Protein 3PKA (pdb70)

InterPro domains:
  IPR000994 Peptidase M24 [PF00557] (48-276)
  IPR001714 Peptidase M24, methionine aminopeptidase [PR00599] (104-117)
  IPR001714 Peptidase M24, methionine aminopeptidase [PR00599] (126-142)
  IPR001714 Peptidase M24, methionine aminopeptidase [PR00599] (196-208)
  IPR001714 Peptidase M24, methionine aminopeptidase [PR00599] (227-239)
  IPR002467 Peptidase M24A, methionine aminopeptidase, subfamily 1 [MF_01974] (39-285)
  IPR002467 Peptidase M24A, methionine aminopeptidase, subfamily 1 [PS00680] (202-220)
  IPR002467 Peptidase M24A, methionine aminopeptidase, subfamily 1 [TIGR00500] (42-283)
  IPR002467 Peptidase M24A, methionine aminopeptidase, subfamily 1 [cd01086] (47-284)
  IPR036005 Creatinase/aminopeptidase-like [G3DSA:3.90.230.10] (6-284)
  IPR036005 Creatinase/aminopeptidase-like [SSF55920] (6-284)

Secondary structure (DSSP, 8-state):
---------PPPPPPP--TTSPPPTTTTSSS-S-S-S-SBPPHHHHHHHHHHHHHHHHHHHHHHHT--TT-BHHHHH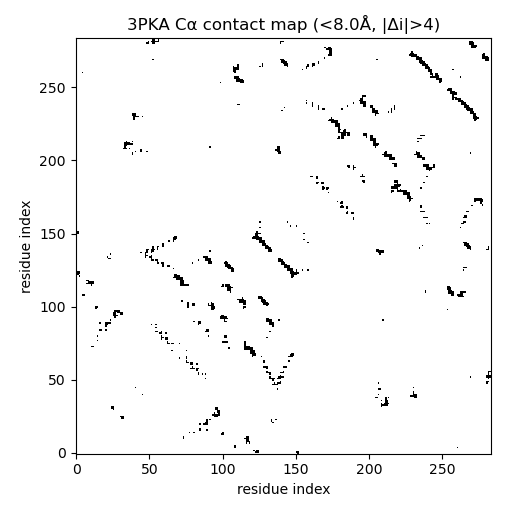HHHHHHHHHTT-EETTTTGGG--SSSEEEETTEEE-PPP-SPBP-TT-EEEEEEEEEETTEEEEEEEEEE-SS--HHHHHHHHHHHHHHHHHHHT--TTSBTTHHHHHHHHHHHTTT-EE--SS-EEB-SSSSS-S-EE-SS--TT---B--TTBEEEE--EEESS-S-EEE-TTS--EEETT---EEE-BEEEEE-SSSEEESS--

Structure (mmCIF, N/CA/C/O backbone):
data_3PKA
#
_entry.id   3PKA
#
_cell.length_a   106.003
_cell.length_b   106.003
_cell.length_c   50.395
_cell.angle_alpha   90.000
_cell.angle_beta   90.000
_cell.angle_gamma   120.000
#
_symmetry.space_group_name_H-M   'P 63'
#
loop_
_entity.id
_entity.type
_entity.pdbx_description
1 polymer 'Methionine aminopeptidase'
2 non-polymer 'MANGANESE (II) ION'
3 non-polymer (2R,3R,4S,5R,6E)-3,4,5-trihydroxy-2-methoxy-8,8-dimethyl-N-[2-(2,4,6-trimethylphenoxy)ethyl]non-6-enamide
4 non-polymer 'SULFATE ION'
5 non-polymer 'CHLORIDE ION'
6 water water
#
loop_
_atom_site.group_PDB
_atom_site.id
_atom_site.type_symbol
_atom_site.label_atom_id
_atom_site.label_alt_id
_atom_site.label_comp_id
_atom_site.label_asym_id
_atom_site.label_entity_id
_atom_site.label_seq_id
_atom_site.pdbx_PDB_ins_code
_atom_site.Cartn_x
_atom_site.Cartn_y
_atom_site.Cartn_z
_atom_site.occupancy
_atom_site.B_iso_or_equiv
_atom_site.auth_seq_id
_atom_site.auth_comp_id
_atom_site.auth_asym_id
_atom_site.auth_atom_id
_atom_site.pdbx_PDB_model_num
ATOM 1 N N . PRO A 1 2 ? -24.516 9.892 11.508 1.00 29.28 2 PRO A N 1
ATOM 2 C CA . PRO A 1 2 ? -24.867 8.693 12.358 1.00 26.07 2 PRO A CA 1
ATOM 3 C C . PRO A 1 2 ? -26.267 8.165 12.048 1.00 24.67 2 PRO A C 1
ATOM 4 O O . PRO A 1 2 ? -27.119 8.924 11.582 1.00 26.33 2 PRO A O 1
ATOM 8 N N . SER A 1 3 ? -26.442 6.841 12.184 1.00 22.56 3 SER A N 1
ATOM 9 C CA . SER A 1 3 ? -27.757 6.133 11.969 1.00 20.86 3 SER A CA 1
ATOM 10 C C . SER A 1 3 ? -28.325 5.770 13.347 1.00 20.17 3 SER A C 1
ATOM 11 O O . SER A 1 3 ? -27.622 5.892 14.387 1.00 18.59 3 SER A O 1
ATOM 14 N N . ARG A 1 4 ? -29.589 5.277 13.426 1.00 18.66 4 ARG A N 1
ATOM 15 C CA . ARG A 1 4 ? -30.149 4.896 14.743 1.00 19.76 4 ARG A CA 1
ATOM 16 C C . ARG A 1 4 ? -29.444 3.674 15.332 1.00 16.32 4 ARG A C 1
ATOM 17 O O . ARG A 1 4 ? -28.757 2.981 14.525 1.00 19.20 4 ARG A O 1
ATOM 25 N N . THR A 1 5 ? -29.653 3.462 16.634 1.00 17.52 5 THR A N 1
ATOM 26 C CA . THR A 1 5 ? -29.309 2.387 17.453 1.00 20.30 5 THR A CA 1
ATOM 27 C C . THR A 1 5 ? -30.195 1.102 17.167 1.00 16.32 5 THR A C 1
ATOM 28 O O . THR A 1 5 ? -31.261 1.198 16.494 1.00 15.63 5 THR A O 1
ATOM 32 N N . ALA A 1 6 ? -29.883 -0.013 17.846 1.00 16.12 6 ALA A N 1
ATOM 33 C CA . ALA A 1 6 ? -30.633 -1.302 17.663 1.00 15.89 6 ALA A CA 1
ATOM 34 C C . ALA A 1 6 ? -32.092 -1.099 17.991 1.00 16.61 6 ALA A C 1
ATOM 35 O O . ALA A 1 6 ? -32.462 -0.408 19.002 1.00 17.34 6 ALA A O 1
ATOM 37 N N . LEU A 1 7 ? -33.027 -1.759 17.279 1.00 13.95 7 LEU A N 1
ATOM 38 C CA . LEU A 1 7 ? -34.440 -1.681 17.484 1.00 13.80 7 LEU A CA 1
ATOM 39 C C . LEU A 1 7 ? -34.918 -2.567 18.619 1.00 13.55 7 LEU A C 1
ATOM 40 O O . LEU A 1 7 ? -34.235 -3.547 18.996 1.00 15.72 7 LEU A O 1
ATOM 45 N N . SER A 1 8 ? -36.070 -2.288 19.146 1.00 15.53 8 SER A N 1
ATOM 46 C CA . SER A 1 8 ? -36.811 -3.137 20.064 1.00 16.77 8 SER A CA 1
ATOM 47 C C . SER A 1 8 ? -38.273 -3.179 19.683 1.00 16.35 8 SER A C 1
ATOM 48 O O . SER A 1 8 ? -38.753 -2.232 19.064 1.00 15.11 8 SER A O 1
ATOM 51 N N . PRO A 1 9 ? -39.000 -4.231 19.996 1.00 14.44 9 PRO A N 1
ATOM 52 C CA . PRO A 1 9 ? -40.382 -4.292 19.595 1.00 15.66 9 PRO A CA 1
ATOM 53 C C . PRO A 1 9 ? -41.328 -3.323 20.216 1.00 14.77 9 PRO A C 1
ATOM 54 O O . PRO A 1 9 ? -41.119 -2.883 21.422 1.00 16.45 9 PRO A O 1
ATOM 58 N N . GLY A 1 10 ? -42.380 -2.906 19.592 1.00 15.52 10 GLY A N 1
ATOM 59 C CA . GLY A 1 10 ? -43.396 -2.044 20.004 1.00 14.77 10 GLY A CA 1
ATOM 60 C C . GLY A 1 10 ? -44.710 -2.677 20.256 1.00 14.36 10 GLY A C 1
ATOM 61 O O . GLY A 1 10 ? -44.717 -3.945 20.592 1.00 18.28 10 GLY A O 1
ATOM 62 N N . VAL A 1 11 ? -45.790 -1.959 20.262 1.00 13.27 11 VAL A N 1
ATOM 63 C CA . VAL A 1 11 ? -47.071 -2.477 20.530 1.00 14.38 11 VAL A CA 1
ATOM 64 C C . VAL A 1 11 ? -47.834 -2.638 19.178 1.00 12.35 11 VAL A C 1
ATOM 65 O O . VAL A 1 11 ? -47.750 -1.729 18.346 1.00 13.09 11 VAL A O 1
ATOM 69 N N . LEU A 1 12 ? -48.676 -3.617 19.098 1.00 9.82 12 LEU A N 1
ATOM 70 C CA . LEU A 1 12 ? -49.463 -3.811 17.880 1.00 11.08 12 LEU A CA 1
ATOM 71 C C . LEU A 1 12 ? -50.777 -3.104 17.946 1.00 10.41 12 LEU A C 1
ATOM 72 O O . LEU A 1 12 ? -51.400 -3.037 19.093 1.00 12.76 12 LEU A O 1
ATOM 77 N N . SER A 1 13 ? -51.312 -2.621 16.855 1.00 9.39 13 SER A N 1
ATOM 78 C CA . SER A 1 13 ? -52.632 -2.139 16.735 1.00 9.26 13 SER A CA 1
ATOM 79 C C . SER A 1 13 ? -53.652 -3.287 16.771 1.00 9.17 13 SER A C 1
ATOM 80 O O . SER A 1 13 ? -53.248 -4.438 16.548 1.00 10.05 13 SER A O 1
ATOM 83 N N . PRO A 1 14 ? -54.941 -3.025 16.918 1.00 9.73 14 PRO A N 1
ATOM 84 C CA . PRO A 1 14 ? -55.906 -4.042 16.828 1.00 10.29 14 PRO A CA 1
ATOM 85 C C . PRO A 1 14 ? -55.851 -4.781 15.521 1.00 10.69 14 PRO A C 1
ATOM 86 O O . PRO A 1 14 ? -55.461 -4.213 14.474 1.00 9.82 14 PRO A O 1
ATOM 90 N N . THR A 1 15 ? -56.339 -6.009 15.509 1.00 10.08 15 THR A N 1
ATOM 91 C CA . THR A 1 15 ? -56.406 -6.780 14.256 1.00 10.61 15 THR A CA 1
ATOM 92 C C . THR A 1 15 ? -57.253 -6.071 13.256 1.00 10.99 15 THR A C 1
ATOM 93 O O . THR A 1 15 ? -58.375 -5.648 13.538 1.00 12.23 15 THR A O 1
ATOM 97 N N . ARG A 1 16 ? -56.797 -6.002 12.004 1.00 9.04 16 ARG A N 1
ATOM 98 C CA . ARG A 1 16 ? -57.503 -5.275 10.955 1.00 9.07 16 ARG A CA 1
ATOM 99 C C . ARG A 1 16 ? -58.481 -6.228 10.308 1.00 9.66 16 ARG A C 1
ATOM 100 O O . ARG A 1 16 ? -58.099 -7.361 9.906 1.00 10.00 16 ARG A O 1
ATOM 108 N N . PRO A 1 17 ? -59.722 -5.876 10.156 1.00 10.25 17 PRO A N 1
ATOM 109 C CA . PRO A 1 17 ? -60.718 -6.806 9.619 1.00 12.13 17 PRO A CA 1
ATOM 110 C C . PRO A 1 17 ? -60.709 -6.915 8.090 1.00 10.48 17 PRO A C 1
ATOM 111 O O . PRO A 1 17 ? -60.217 -6.031 7.391 1.00 10.38 17 PRO A O 1
ATOM 115 N N . VAL A 1 18 ? -61.280 -8.016 7.607 1.00 10.13 18 VAL A N 1
ATOM 116 C CA . VAL A 1 18 ? -61.376 -8.230 6.153 1.00 9.29 18 VAL A CA 1
ATOM 117 C C . VAL A 1 18 ? -62.855 -8.586 5.911 1.00 9.77 18 VAL A C 1
ATOM 118 O O . VAL A 1 18 ? -63.381 -9.489 6.548 1.00 10.34 18 VAL A O 1
ATOM 122 N N . PRO A 1 19 ? -63.532 -7.932 4.928 1.00 10.56 19 PRO A N 1
ATOM 123 C CA . PRO A 1 19 ? -64.930 -8.251 4.636 1.00 11.89 19 PRO A CA 1
ATOM 124 C C . PRO A 1 19 ? -65.121 -9.726 4.383 1.00 10.71 19 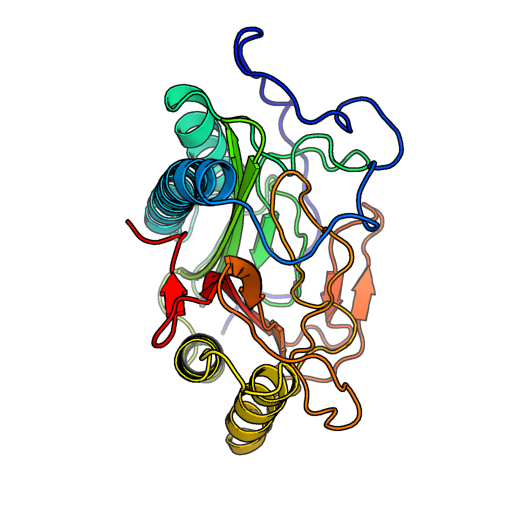PRO A C 1
ATOM 125 O O . PRO A 1 19 ? -64.234 -10.384 3.761 1.00 10.65 19 PRO A O 1
ATOM 129 N N . ASN A 1 20 ? -66.238 -10.287 4.807 1.00 12.47 20 ASN A N 1
ATOM 130 C CA . ASN A 1 20 ? -66.420 -11.784 4.709 1.00 12.55 20 ASN A CA 1
ATOM 131 C C . ASN A 1 20 ? -66.521 -12.274 3.312 1.00 12.59 20 ASN A C 1
ATOM 132 O O . ASN A 1 20 ? -66.178 -13.490 3.121 1.00 13.32 20 ASN A O 1
ATOM 137 N N . TRP A 1 21 ? -66.863 -11.465 2.329 1.00 11.32 21 TRP A N 1
ATOM 138 C CA . TRP A 1 21 ? -66.927 -11.896 0.949 1.00 11.02 21 TRP A CA 1
ATOM 139 C C . TRP A 1 21 ? -65.557 -12.134 0.306 1.00 11.37 21 TRP A C 1
ATOM 140 O O . TRP A 1 21 ? -65.408 -12.634 -0.829 1.00 12.30 21 TRP A O 1
ATOM 151 N N . ILE A 1 22 ? -64.476 -11.752 0.979 1.00 10.11 22 ILE A N 1
ATOM 152 C CA . ILE A 1 22 ? -63.103 -12.046 0.504 1.00 10.46 22 ILE A CA 1
ATOM 153 C C . ILE A 1 22 ? -62.673 -13.396 1.059 1.00 9.73 22 ILE A C 1
ATOM 154 O O . ILE A 1 22 ? -62.628 -13.598 2.308 1.00 11.24 22 ILE A O 1
ATOM 159 N N . ALA A 1 23 ? -62.473 -14.407 0.210 1.00 9.71 23 ALA A N 1
ATOM 160 C CA . ALA A 1 23 ? -62.156 -15.731 0.683 1.00 8.46 23 ALA A CA 1
ATOM 161 C C . ALA A 1 23 ? -60.819 -15.728 1.435 1.00 8.89 23 ALA A C 1
ATOM 162 O O . ALA A 1 23 ? -59.847 -15.076 1.050 1.00 8.88 23 ALA A O 1
ATOM 164 N N . ARG A 1 24 ? -60.758 -16.493 2.516 1.00 8.30 24 ARG A N 1
ATOM 165 C CA . ARG A 1 24 ? -59.531 -16.689 3.276 1.00 9.14 24 ARG A CA 1
ATOM 166 C C . ARG A 1 24 ? -58.711 -17.859 2.788 1.00 8.78 24 ARG A C 1
ATOM 167 O O . ARG A 1 24 ? -59.304 -18.888 2.451 1.00 9.67 24 ARG A O 1
ATOM 175 N N . PRO A 1 25 ? -57.392 -17.801 2.818 1.00 7.85 25 PRO A N 1
ATOM 176 C CA . PRO A 1 25 ? -56.601 -18.989 2.725 1.00 8.26 25 PRO A CA 1
ATOM 177 C C . PRO A 1 25 ? -57.004 -19.976 3.803 1.00 8.30 25 PRO A C 1
ATOM 178 O O . PRO A 1 25 ? -57.435 -19.547 4.934 1.00 9.02 25 PRO A O 1
ATOM 182 N N . GLU A 1 26 ? -56.863 -21.258 3.551 1.00 8.89 26 GLU A N 1
ATOM 183 C CA . GLU A 1 26 ? -57.389 -22.255 4.445 1.00 8.13 26 GLU A CA 1
ATOM 184 C C . GLU A 1 26 ? -56.699 -22.187 5.806 1.00 8.09 26 GLU A C 1
ATOM 185 O O . GLU A 1 26 ? -57.335 -22.642 6.796 1.00 9.71 26 GLU A O 1
ATOM 191 N N . TYR A 1 27 ? -55.484 -21.705 5.889 1.00 7.56 27 TYR A N 1
ATOM 192 C CA . TYR A 1 27 ? -54.729 -21.725 7.120 1.00 7.42 27 TYR A CA 1
ATOM 193 C C . TYR A 1 27 ? -55.175 -20.648 8.107 1.00 8.38 27 TYR A C 1
ATOM 194 O O . TYR A 1 27 ? -54.653 -20.659 9.241 1.00 9.09 27 TYR A O 1
ATOM 203 N N . VAL A 1 28 ? -56.004 -19.697 7.741 1.00 8.12 28 VAL A N 1
ATOM 204 C CA . VAL A 1 28 ? -56.369 -18.616 8.680 1.00 10.24 28 VAL A CA 1
ATOM 205 C C . VAL A 1 28 ? -57.251 -19.341 9.833 1.00 12.01 28 VAL A C 1
ATOM 206 O O . VAL A 1 28 ? -58.126 -20.063 9.530 1.00 15.53 28 VAL A O 1
ATOM 210 N N . GLY A 1 29 ? -56.820 -19.084 11.005 1.00 17.40 29 GLY A N 1
ATOM 211 C CA . GLY A 1 29 ? -57.571 -19.653 12.173 1.00 18.55 29 GLY A CA 1
ATOM 212 C C . GLY A 1 29 ? -57.050 -21.047 12.465 1.00 20.57 29 GLY A C 1
ATOM 213 O O . GLY A 1 29 ? -57.692 -21.761 13.327 1.00 22.55 29 GLY A O 1
ATOM 214 N N . LYS A 1 30 ? -55.929 -21.482 11.854 1.00 17.45 30 LYS A N 1
ATOM 215 C CA . LYS A 1 30 ? -55.383 -22.849 12.092 1.00 16.31 30 LYS A CA 1
ATOM 216 C C . LYS A 1 30 ? -54.003 -22.704 12.612 1.00 16.24 30 LYS A C 1
ATOM 217 O O . LYS A 1 30 ? -53.263 -21.809 12.385 1.00 16.96 30 LYS A O 1
ATOM 223 N N . PRO A 1 31 ? -53.462 -23.767 13.294 1.00 17.52 31 PRO A N 1
ATOM 224 C CA . PRO A 1 31 ? -52.136 -23.576 13.815 1.00 17.74 31 PRO A CA 1
ATOM 225 C C . PRO A 1 31 ? -51.002 -23.720 12.721 1.00 17.32 31 PRO A C 1
ATOM 226 O O . PRO A 1 31 ? -49.839 -23.303 12.919 1.00 20.08 31 PRO A O 1
ATOM 230 N N . ALA A 1 32 ? -51.313 -24.440 11.695 1.00 15.32 32 ALA A N 1
ATOM 231 C CA . ALA A 1 32 ? -50.211 -24.651 10.643 1.00 14.19 32 ALA A CA 1
ATOM 232 C C . ALA A 1 32 ? -50.963 -24.357 9.336 1.00 13.44 32 ALA A C 1
ATOM 233 O O . ALA A 1 32 ? -52.155 -24.137 9.196 1.00 14.49 32 ALA A O 1
ATOM 235 N N . ALA A 1 33 ? -50.176 -24.500 8.240 1.00 12.20 33 ALA A N 1
ATOM 236 C CA . ALA A 1 33 ? -50.660 -24.308 6.871 1.00 11.83 33 ALA A CA 1
ATOM 237 C C . ALA A 1 33 ? -50.614 -25.614 6.028 1.00 10.79 33 ALA A C 1
ATOM 238 O O . ALA A 1 33 ? -49.620 -26.344 6.147 1.00 12.24 33 ALA A O 1
ATOM 240 N N . GLN A 1 34 ? -51.562 -25.774 5.175 1.00 9.50 34 GLN A N 1
ATOM 241 C CA . GLN A 1 34 ? -51.575 -26.975 4.275 1.00 11.16 34 GLN A CA 1
ATOM 242 C C . GLN A 1 34 ? -50.859 -26.597 2.951 1.00 9.67 34 GLN A C 1
ATOM 243 O O . GLN A 1 34 ? -51.454 -26.077 2.015 1.00 11.42 34 GLN A O 1
ATOM 249 N N . GLU A 1 35 ? -49.577 -26.831 2.962 1.00 8.64 35 GLU A N 1
ATOM 250 C CA . GLU A 1 35 ? -48.707 -26.431 1.885 1.00 8.48 35 GLU A CA 1
ATOM 251 C C . GLU A 1 35 ? -47.474 -27.240 1.921 1.00 8.78 35 GLU A C 1
ATOM 252 O O . GLU A 1 35 ? -47.085 -27.814 3.021 1.00 10.58 35 GLU A O 1
ATOM 258 N N . GLY A 1 36 ? -46.794 -27.380 0.817 1.00 7.56 36 GLY A N 1
ATOM 259 C CA . GLY A 1 36 ? -45.489 -27.991 0.785 1.00 7.83 36 GLY A CA 1
ATOM 260 C C . GLY A 1 36 ? -45.391 -29.292 -0.021 1.00 7.79 36 GLY A C 1
ATOM 261 O O . GLY A 1 36 ? -44.288 -29.834 -0.138 1.00 7.94 36 GLY A O 1
ATOM 262 N N . SER A 1 37 ? -46.504 -29.746 -0.560 1.00 6.86 37 SER A N 1
ATOM 263 C CA . SER A 1 37 ? -46.552 -30.991 -1.338 1.00 7.66 37 SER A CA 1
ATOM 264 C C . SER A 1 37 ? -47.292 -30.792 -2.643 1.00 8.32 37 SER A C 1
ATOM 265 O O . SER A 1 37 ? -47.855 -31.798 -3.166 1.00 8.80 37 SER A O 1
ATOM 268 N N . G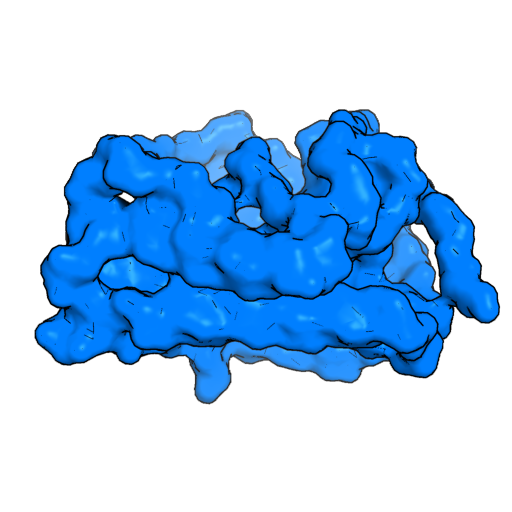LU A 1 38 ? -47.249 -29.602 -3.231 1.00 9.17 38 GLU A N 1
ATOM 269 C CA . GLU A 1 38 ? -47.988 -29.285 -4.467 1.00 9.19 38 GLU A CA 1
ATOM 270 C C . GLU A 1 38 ? -47.090 -29.351 -5.636 1.00 10.58 38 GLU A C 1
ATOM 271 O O . GLU A 1 38 ? -45.840 -29.283 -5.581 1.00 11.90 38 GLU A O 1
ATOM 277 N N . PRO A 1 39 ? -47.656 -29.539 -6.855 1.00 11.07 39 PRO A N 1
ATOM 278 C CA . PRO A 1 39 ? -46.823 -29.512 -8.073 1.00 9.90 39 PRO A CA 1
ATOM 279 C C . PRO A 1 39 ? -46.168 -28.154 -8.273 1.00 8.47 39 PRO A C 1
ATOM 280 O O . PRO A 1 39 ? -46.692 -27.128 -7.856 1.00 10.58 39 PRO A O 1
ATOM 284 N N . TRP A 1 40 ? -45.048 -28.168 -8.927 1.00 8.89 40 TRP A N 1
ATOM 285 C CA . TRP A 1 40 ? -44.248 -26.931 -9.166 1.00 9.91 40 TRP A CA 1
ATOM 286 C C . TRP A 1 40 ? -44.606 -26.212 -10.429 1.00 8.94 40 TRP A C 1
ATOM 287 O O . TRP A 1 40 ? -44.465 -24.977 -10.517 1.00 10.91 40 TRP A O 1
ATOM 298 N N . VAL A 1 41 ? -45.092 -26.908 -11.467 1.00 9.60 41 VAL A N 1
ATOM 299 C CA . VAL A 1 41 ? -45.558 -26.277 -12.723 1.00 9.31 41 VAL A CA 1
ATOM 300 C C . VAL A 1 41 ? -47.009 -26.011 -12.580 1.00 10.92 41 VAL A C 1
ATOM 301 O O . VAL A 1 41 ? -47.790 -26.907 -12.190 1.00 13.20 41 VAL A O 1
ATOM 305 N N . GLN A 1 42 ? -47.420 -24.837 -12.914 1.00 10.14 42 GLN A N 1
ATOM 306 C CA . GLN A 1 42 ? -48.826 -24.491 -12.819 1.00 12.49 42 GLN A CA 1
ATOM 307 C C . GLN A 1 42 ? -49.494 -24.552 -14.127 1.00 12.69 42 GLN A C 1
ATOM 308 O O . GLN A 1 42 ? -48.921 -24.449 -15.184 1.00 13.72 42 GLN A O 1
ATOM 314 N N . THR A 1 43 ? -50.815 -24.749 -13.955 1.00 14.11 43 THR A N 1
ATOM 315 C CA . THR A 1 43 ? -51.701 -24.751 -15.142 1.00 14.64 43 THR A CA 1
ATOM 316 C C . THR A 1 43 ? -51.861 -23.369 -15.718 1.00 13.56 43 THR A C 1
ATOM 317 O O . THR A 1 43 ? -51.677 -22.339 -15.009 1.00 13.54 43 THR A O 1
ATOM 321 N N . PRO A 1 44 ? -52.279 -23.178 -16.948 1.00 14.36 44 PRO A N 1
ATOM 322 C CA . PRO A 1 44 ? -52.497 -21.860 -17.508 1.00 14.31 44 PRO A CA 1
ATOM 323 C C . PRO A 1 44 ? -53.589 -21.083 -16.719 1.00 13.98 44 PRO A C 1
ATOM 324 O O . PRO A 1 44 ? -53.426 -19.862 -16.535 1.00 14.60 44 PRO A O 1
ATOM 328 N N . GLU A 1 45 ? -54.612 -21.753 -16.168 1.00 13.37 45 GLU A N 1
ATOM 329 C CA . GLU A 1 45 ? -55.673 -20.993 -15.475 1.00 13.93 45 GLU A CA 1
ATOM 330 C C . GLU A 1 45 ? -55.100 -20.444 -14.150 1.00 14.07 45 GLU A C 1
ATOM 331 O O . GLU A 1 45 ? -55.451 -19.315 -13.763 1.00 13.50 45 GLU A O 1
ATOM 337 N N . VAL A 1 46 ? -54.294 -21.265 -13.486 1.00 12.38 46 VAL A N 1
ATOM 338 C CA . VAL A 1 46 ? -53.632 -20.805 -12.266 1.00 11.56 46 VAL A CA 1
ATOM 339 C C . VAL A 1 46 ? -52.714 -19.647 -12.601 1.00 11.03 46 VAL A C 1
ATOM 340 O O . VAL A 1 46 ? -52.745 -18.553 -11.909 1.00 10.79 46 VAL A O 1
ATOM 344 N N . ILE A 1 47 ? -51.925 -19.690 -13.672 1.00 9.69 47 ILE A N 1
ATOM 345 C CA . ILE A 1 47 ? -50.991 -18.611 -13.974 1.00 10.72 47 ILE A CA 1
ATOM 346 C C . ILE A 1 47 ? -51.706 -17.302 -14.237 1.00 9.39 47 ILE A C 1
ATOM 347 O O . ILE A 1 47 ? -51.281 -16.222 -13.795 1.00 10.27 47 ILE A O 1
ATOM 352 N N . GLU A 1 48 ? -52.861 -17.361 -14.952 1.00 11.17 48 GLU A N 1
ATOM 353 C CA . GLU A 1 48 ? -53.539 -16.177 -15.220 1.00 11.10 48 GLU A CA 1
ATOM 354 C C . GLU A 1 48 ? -54.040 -15.486 -13.919 1.00 9.18 48 GLU A C 1
ATOM 355 O O . GLU A 1 48 ? -53.970 -14.266 -13.755 1.00 9.21 48 GLU A O 1
ATOM 361 N N . LYS A 1 49 ? -54.556 -16.323 -13.017 1.00 8.71 49 LYS A N 1
ATOM 362 C CA . LYS A 1 49 ? -54.957 -15.780 -11.718 1.00 8.21 49 LYS A CA 1
ATOM 363 C C . LYS A 1 49 ? -53.757 -15.263 -10.945 1.00 7.34 49 LYS A C 1
ATOM 364 O O . LYS A 1 49 ? -53.887 -14.228 -10.203 1.00 7.72 49 LYS A O 1
ATOM 370 N N . MET A 1 50 ? -52.601 -15.872 -11.087 1.00 6.59 50 MET A N 1
ATOM 371 C CA . MET A 1 50 ? -51.393 -15.384 -10.375 1.00 7.21 50 MET A CA 1
ATOM 372 C C . MET A 1 50 ? -50.942 -14.060 -10.913 1.00 8.00 50 MET A C 1
ATOM 373 O O . MET A 1 50 ? -50.359 -13.224 -10.193 1.00 7.67 50 MET A O 1
ATOM 378 N N . ARG A 1 51 ? -51.187 -13.713 -12.208 1.00 8.41 51 ARG A N 1
ATOM 379 C CA . ARG A 1 51 ? -50.905 -12.374 -12.709 1.00 8.48 51 ARG A CA 1
ATOM 380 C C . ARG A 1 51 ? -51.726 -11.343 -11.994 1.00 7.83 51 ARG A C 1
ATOM 381 O O . ARG A 1 51 ? -51.245 -10.264 -11.693 1.00 9.34 51 ARG A O 1
ATOM 389 N N . VAL A 1 52 ? -53.001 -11.642 -11.744 1.00 7.75 52 VAL A N 1
ATOM 390 C CA . VAL A 1 52 ? -53.880 -10.701 -11.001 1.00 8.69 52 VAL A CA 1
ATOM 391 C C . VAL A 1 52 ? -53.413 -10.545 -9.569 1.00 8.38 52 VAL A C 1
ATOM 392 O O . VAL A 1 52 ? -53.283 -9.422 -9.070 1.00 9.33 52 VAL A O 1
ATOM 396 N N . ALA A 1 53 ? -53.143 -11.653 -8.870 1.00 8.09 53 ALA A N 1
ATOM 397 C CA . ALA A 1 53 ? -52.648 -11.593 -7.512 1.00 7.99 53 ALA A CA 1
ATOM 398 C C . ALA A 1 53 ? -51.364 -10.821 -7.435 1.00 7.55 53 ALA A C 1
ATOM 399 O O . ALA A 1 53 ? -51.141 -10.000 -6.503 1.00 8.61 53 ALA A O 1
ATOM 401 N N . GLY A 1 54 ? -50.465 -11.067 -8.352 1.00 7.82 54 GLY A N 1
ATOM 402 C CA . GLY A 1 54 ? -49.154 -10.410 -8.337 1.00 8.17 54 GLY A CA 1
ATOM 403 C C . GLY A 1 54 ? -49.250 -8.935 -8.556 1.00 7.24 54 GLY A C 1
ATOM 404 O O . GLY A 1 54 ? -48.515 -8.170 -7.907 1.00 8.50 54 GLY A O 1
ATOM 405 N N . ARG A 1 55 ? -50.102 -8.482 -9.473 1.00 8.11 55 ARG A N 1
ATOM 406 C CA . ARG A 1 55 ? -50.228 -7.042 -9.727 1.00 8.21 55 ARG A CA 1
ATOM 407 C C . ARG A 1 55 ? -50.853 -6.366 -8.539 1.00 7.94 55 ARG A C 1
ATOM 408 O O . ARG A 1 55 ? -50.466 -5.209 -8.211 1.00 8.90 55 ARG A O 1
ATOM 416 N N . ILE A 1 56 ? -51.825 -6.992 -7.863 1.00 7.50 56 ILE A N 1
ATOM 417 C CA . ILE A 1 56 ? -52.399 -6.390 -6.644 1.00 8.43 56 ILE A CA 1
ATOM 418 C C . ILE A 1 56 ? -51.392 -6.292 -5.567 1.00 7.02 56 ILE A C 1
ATOM 419 O O . ILE A 1 56 ? -51.260 -5.243 -4.899 1.00 8.72 56 ILE A O 1
ATOM 424 N N . ALA A 1 57 ? -50.594 -7.344 -5.309 1.00 7.87 57 ALA A N 1
ATOM 425 C CA . ALA A 1 57 ? -49.548 -7.286 -4.314 1.00 6.75 57 ALA A CA 1
ATOM 426 C C . ALA A 1 57 ? -48.551 -6.183 -4.662 1.00 8.47 57 ALA A C 1
ATOM 427 O O . ALA A 1 57 ? -48.076 -5.469 -3.784 1.00 7.48 57 ALA A O 1
ATOM 429 N N . ALA A 1 58 ? -48.185 -6.079 -5.952 1.00 7.35 58 ALA A N 1
ATOM 430 C CA . ALA A 1 58 ? -47.240 -5.017 -6.362 1.00 7.41 58 ALA A CA 1
ATOM 431 C C . ALA A 1 58 ? -47.809 -3.649 -6.095 1.00 7.54 58 ALA A C 1
ATOM 432 O O . ALA A 1 58 ? -47.066 -2.735 -5.680 1.00 7.71 58 ALA A O 1
ATOM 434 N N . GLY A 1 59 ? -49.102 -3.456 -6.304 1.00 7.68 59 GLY A N 1
ATOM 435 C CA . GLY A 1 59 ? -49.706 -2.160 -5.990 1.00 8.88 59 GLY A CA 1
ATOM 436 C C . GLY A 1 59 ? -49.698 -1.860 -4.504 1.00 8.68 59 GLY A C 1
ATOM 437 O O . GLY A 1 59 ? -49.400 -0.716 -4.100 1.00 8.54 59 GLY A O 1
ATOM 438 N N . ALA A 1 60 ? -50.020 -2.829 -3.685 1.00 8.04 60 ALA A N 1
ATOM 439 C CA . ALA A 1 60 ? -49.938 -2.608 -2.243 1.00 8.50 60 ALA A CA 1
ATOM 440 C C . ALA A 1 60 ? -48.536 -2.284 -1.799 1.00 7.85 60 ALA A C 1
ATOM 441 O O . ALA A 1 60 ? -48.334 -1.374 -0.931 1.00 9.00 60 ALA A O 1
ATOM 443 N N . LEU A 1 61 ? -47.543 -3.010 -2.312 1.00 7.56 61 LEU A N 1
ATOM 444 C CA . LEU A 1 61 ? -46.184 -2.735 -1.965 1.00 8.17 61 LEU A CA 1
ATOM 445 C C . LEU A 1 61 ? -45.777 -1.320 -2.358 1.00 8.43 61 LEU A C 1
ATOM 446 O O . LEU A 1 61 ? -45.114 -0.601 -1.614 1.00 8.43 61 LEU A O 1
ATOM 451 N N . ALA A 1 62 ? -46.125 -0.919 -3.595 1.00 7.98 62 ALA A N 1
ATOM 452 C CA . ALA A 1 62 ? -45.727 0.388 -4.032 1.00 8.07 62 ALA A CA 1
ATOM 453 C C . ALA A 1 62 ? -46.452 1.470 -3.240 1.00 9.03 62 ALA A C 1
ATOM 454 O O . ALA A 1 62 ? -45.808 2.506 -2.942 1.00 9.71 62 ALA A O 1
ATOM 456 N N . GLU A 1 63 ? -47.684 1.315 -2.920 1.00 8.42 63 GLU A N 1
ATOM 457 C CA . GLU A 1 63 ? -48.364 2.360 -2.129 1.00 9.00 63 GLU A CA 1
ATOM 458 C C . GLU A 1 63 ? -47.805 2.449 -0.735 1.00 9.43 63 GLU A C 1
ATOM 459 O O . GLU A 1 63 ? -47.601 3.554 -0.193 1.00 10.27 63 GLU A O 1
ATOM 465 N N . ALA A 1 64 ? -47.504 1.316 -0.093 1.00 8.76 64 ALA A N 1
ATOM 466 C CA . ALA A 1 64 ? -46.873 1.423 1.225 1.00 8.33 64 ALA A CA 1
ATOM 467 C C . ALA A 1 64 ? -45.485 1.956 1.108 1.00 8.11 64 ALA A C 1
ATOM 468 O O . ALA A 1 64 ? -45.080 2.794 1.971 1.00 10.07 64 ALA A O 1
ATOM 470 N N . GLY A 1 65 ? -44.708 1.623 0.100 1.00 8.13 65 GLY A N 1
ATOM 471 C CA . GLY A 1 65 ? -43.365 2.091 -0.102 1.00 8.95 65 GLY A CA 1
ATOM 472 C C . GLY A 1 65 ? -43.384 3.622 -0.288 1.00 9.05 65 GLY A C 1
ATOM 473 O O . GLY A 1 65 ? -42.433 4.300 0.229 1.00 10.54 65 GLY A O 1
ATOM 474 N N . LYS A 1 66 ? -44.374 4.144 -1.014 1.00 10.29 66 LYS A N 1
ATOM 475 C CA . LYS A 1 66 ? -44.457 5.609 -1.205 1.00 12.57 66 LYS A CA 1
ATOM 476 C C . LYS A 1 66 ? -44.589 6.304 0.113 1.00 10.76 66 LYS A C 1
ATOM 477 O O . LYS A 1 66 ? -44.119 7.508 0.204 1.00 13.01 66 LYS A O 1
ATOM 483 N N . ALA A 1 67 ? -45.171 5.698 1.122 1.00 10.48 67 ALA A N 1
ATOM 484 C CA . ALA A 1 67 ? -45.367 6.327 2.441 1.00 10.34 67 ALA A CA 1
ATOM 485 C C . ALA A 1 67 ? -44.160 6.238 3.291 1.00 10.47 67 ALA A C 1
ATOM 486 O O . ALA A 1 67 ? -44.119 6.865 4.392 1.00 12.39 67 ALA A O 1
ATOM 488 N N . VAL A 1 68 ? -43.097 5.511 2.976 1.00 9.46 68 VAL A N 1
ATOM 489 C CA . VAL A 1 68 ? -41.946 5.385 3.833 1.00 9.13 68 VAL A CA 1
ATOM 490 C C . VAL A 1 68 ? -41.303 6.767 3.906 1.00 11.02 68 VAL A C 1
ATOM 491 O O . VAL A 1 68 ? -40.908 7.348 2.849 1.00 11.08 68 VAL A O 1
ATOM 495 N N . ALA A 1 69 ? -41.085 7.279 5.110 1.00 10.43 69 ALA A N 1
ATOM 496 C CA . ALA A 1 69 ? -40.481 8.615 5.303 1.00 10.48 69 ALA A CA 1
ATOM 497 C C . ALA A 1 69 ? -40.205 8.619 6.789 1.00 10.55 69 ALA A C 1
ATOM 498 O O . ALA A 1 69 ? -40.893 7.970 7.612 1.00 10.38 69 ALA A O 1
ATOM 500 N N . PRO A 1 70 ? -39.231 9.484 7.242 1.00 10.64 70 PRO A N 1
ATOM 501 C CA . PRO A 1 70 ? -39.065 9.670 8.690 1.00 10.23 70 PRO A CA 1
ATOM 502 C C . PRO A 1 70 ? -40.379 10.147 9.324 1.00 9.37 70 PRO A C 1
ATOM 503 O O . PRO A 1 70 ? -41.134 10.936 8.765 1.00 11.02 70 PRO A O 1
ATOM 507 N N . GLY A 1 71 ? -40.665 9.565 10.482 1.00 9.98 71 GLY A N 1
ATOM 508 C CA . GLY A 1 71 ? -41.815 9.901 11.285 1.00 11.47 71 GLY A CA 1
ATOM 509 C C . GLY A 1 71 ? -42.979 8.942 11.119 1.00 10.83 71 GLY A C 1
ATOM 510 O O . GLY A 1 71 ? -43.926 8.950 11.922 1.00 14.26 71 GLY A O 1
ATOM 511 N N . VAL A 1 72 ? -42.966 8.108 10.050 1.00 10.68 72 VAL A N 1
ATOM 512 C CA . VAL A 1 72 ? -44.056 7.154 9.817 1.00 10.46 72 VAL A CA 1
ATOM 513 C C . VAL A 1 72 ? -43.829 5.900 10.622 1.00 9.56 72 VAL A C 1
ATOM 514 O O . VAL A 1 72 ? -42.708 5.477 10.781 1.00 11.05 72 VAL A O 1
ATOM 518 N N . THR A 1 73 ? -44.894 5.324 11.131 1.00 9.65 73 THR A N 1
ATOM 519 C CA . THR A 1 73 ? -44.747 4.027 11.853 1.00 10.08 73 THR A CA 1
ATOM 520 C C . THR A 1 73 ? -44.856 2.817 10.839 1.00 8.49 73 THR A C 1
ATOM 521 O O . THR A 1 73 ? -45.518 2.902 9.823 1.00 9.45 73 THR A O 1
ATOM 525 N N . THR A 1 74 ? -44.281 1.715 11.301 1.00 8.62 74 THR A N 1
ATOM 526 C CA . THR A 1 74 ? -44.512 0.494 10.490 1.00 8.54 74 THR A CA 1
ATOM 527 C C . THR A 1 74 ? -45.935 0.071 10.528 1.00 8.23 74 THR A C 1
ATOM 528 O O . THR A 1 74 ? -46.447 -0.432 9.479 1.00 9.31 74 THR A O 1
ATOM 532 N N . ASP A 1 75 ? -46.724 0.340 11.560 1.00 8.77 75 ASP A N 1
ATOM 533 C CA . ASP A 1 75 ? -48.127 0.080 11.550 1.00 8.34 75 ASP A CA 1
ATOM 534 C C . ASP A 1 75 ? -48.879 0.842 10.492 1.00 9.29 75 ASP A C 1
ATOM 535 O O . ASP A 1 75 ? -49.818 0.326 9.875 1.00 8.91 75 ASP A O 1
ATOM 540 N N . GLU A 1 76 ? -48.458 2.109 10.260 1.00 9.29 76 GLU A N 1
ATOM 541 C CA . GLU A 1 76 ? -49.136 2.891 9.241 1.00 9.72 76 GLU A CA 1
ATOM 542 C C . GLU A 1 76 ? -48.877 2.301 7.827 1.00 9.20 76 GLU A C 1
ATOM 543 O O . GLU A 1 76 ? -49.755 2.326 6.983 1.00 9.42 76 GLU A O 1
ATOM 549 N N . LEU A 1 77 ? -47.678 1.751 7.646 1.00 9.12 77 LEU A N 1
ATOM 550 C CA . LEU A 1 77 ? -47.408 1.037 6.326 1.00 8.58 77 LEU A CA 1
ATOM 551 C C . LEU A 1 77 ? -48.337 -0.154 6.196 1.00 8.21 77 LEU A C 1
ATOM 552 O O . LEU A 1 77 ? -48.881 -0.401 5.108 1.00 8.82 77 LEU A O 1
ATOM 557 N N . ASP A 1 78 ? -48.550 -0.934 7.301 1.00 9.31 78 ASP A N 1
ATOM 558 C CA . ASP A 1 78 ? -49.447 -2.056 7.246 1.00 7.80 78 ASP A CA 1
ATOM 559 C C . ASP A 1 78 ? -50.829 -1.619 6.933 1.00 8.68 78 ASP A C 1
ATOM 560 O O . ASP A 1 78 ? -51.553 -2.296 6.192 1.00 8.28 78 ASP A O 1
ATOM 565 N N . ARG A 1 79 ? -51.340 -0.503 7.542 1.00 8.26 79 ARG A N 1
ATOM 566 C CA . ARG A 1 79 ? -52.668 -0.093 7.257 1.00 8.87 79 ARG A CA 1
ATOM 567 C C . ARG A 1 79 ? -52.873 0.176 5.714 1.00 8.41 79 ARG A C 1
ATOM 568 O O . ARG A 1 79 ? -53.883 -0.204 5.132 1.00 8.39 79 ARG A O 1
ATOM 576 N N . ILE A 1 80 ? -51.884 0.860 5.163 1.00 8.81 80 ILE A N 1
ATOM 577 C CA . ILE A 1 80 ? -51.922 1.158 3.726 1.00 8.79 80 ILE A CA 1
ATOM 578 C C . ILE A 1 80 ? -51.988 -0.124 2.872 1.00 8.53 80 ILE A C 1
ATOM 579 O O . ILE A 1 80 ? -52.856 -0.252 1.981 1.00 8.63 80 ILE A O 1
ATOM 584 N N . ALA A 1 81 ? -51.081 -1.075 3.213 1.00 8.13 81 ALA A N 1
ATOM 585 C CA . ALA A 1 81 ? -51.085 -2.330 2.414 1.00 9.09 81 ALA A CA 1
ATOM 586 C C . ALA A 1 81 ? -52.376 -3.109 2.584 1.00 8.05 81 ALA A C 1
ATOM 587 O O . ALA A 1 81 ? -52.956 -3.597 1.651 1.00 8.07 81 ALA A O 1
ATOM 589 N N . HIS A 1 82 ? -52.830 -3.202 3.858 1.00 8.17 82 HIS A N 1
ATOM 590 C CA . HIS A 1 82 ? -54.070 -3.899 4.163 1.00 7.06 82 HIS A CA 1
ATOM 591 C C . HIS A 1 82 ? -55.202 -3.372 3.425 1.00 7.90 82 HIS A C 1
ATOM 592 O O . HIS A 1 82 ? -55.999 -4.084 2.794 1.00 8.60 82 HIS A O 1
ATOM 599 N N . GLU A 1 83 ? -55.381 -2.022 3.501 1.00 8.05 83 GLU A N 1
ATOM 600 C CA . GLU A 1 83 ? -56.544 -1.422 2.826 1.00 9.13 83 GLU A CA 1
ATOM 601 C C . GLU A 1 83 ? -56.480 -1.536 1.286 1.00 8.25 83 GLU A C 1
ATOM 602 O O . GLU A 1 83 ? -57.479 -1.745 0.669 1.00 9.11 83 GLU A O 1
ATOM 608 N N . TYR A 1 84 ? -55.250 -1.464 0.765 1.00 8.48 84 TYR A N 1
ATOM 609 C CA . TYR A 1 84 ? -55.103 -1.637 -0.719 1.00 8.49 84 TYR A CA 1
ATOM 610 C C . TYR A 1 84 ? -55.563 -3.001 -1.141 1.00 8.14 84 TYR A C 1
ATOM 611 O O . TYR A 1 84 ? -56.278 -3.201 -2.112 1.00 9.28 84 TYR A O 1
ATOM 620 N N . LEU A 1 85 ? -55.094 -4.044 -0.381 1.00 8.24 85 LEU A N 1
ATOM 621 C CA . LEU A 1 85 ? -55.514 -5.417 -0.695 1.00 8.40 85 LEU A CA 1
ATOM 622 C C . LEU A 1 85 ? -56.981 -5.605 -0.584 1.00 7.91 85 LEU A C 1
ATOM 623 O O . LEU A 1 85 ? -57.638 -6.110 -1.505 1.00 9.48 85 LEU A O 1
ATOM 628 N N . VAL A 1 86 ? -57.571 -5.159 0.530 1.00 8.89 86 VAL A N 1
ATOM 629 C CA . VAL A 1 86 ? -58.981 -5.449 0.751 1.00 10.29 86 VAL A CA 1
ATOM 630 C C . VAL A 1 86 ? -59.844 -4.676 -0.245 1.00 8.96 86 VAL A C 1
ATOM 631 O O . VAL A 1 86 ? -60.887 -5.162 -0.697 1.00 9.10 86 VAL A O 1
ATOM 635 N N . ASP A 1 87 ? -59.458 -3.414 -0.549 1.00 9.97 87 ASP A N 1
ATOM 636 C CA . ASP A 1 87 ? -60.238 -2.672 -1.561 1.00 10.98 87 ASP A CA 1
ATOM 637 C C . ASP A 1 87 ? -60.188 -3.335 -2.918 1.00 10.52 87 ASP A C 1
ATOM 638 O O . ASP A 1 87 ? -61.086 -3.140 -3.795 1.00 12.68 87 ASP A O 1
ATOM 643 N N . ASN A 1 88 ? -59.125 -4.144 -3.180 1.00 9.28 88 ASN A N 1
ATOM 644 C CA . ASN A 1 88 ? -59.010 -4.954 -4.375 1.00 9.25 88 ASN A CA 1
ATOM 645 C C . ASN A 1 88 ? -59.523 -6.392 -4.255 1.00 9.83 88 ASN A C 1
ATOM 646 O O . ASN A 1 88 ? -59.271 -7.234 -5.089 1.00 10.55 88 ASN A O 1
ATOM 651 N N . GLY A 1 89 ? -60.303 -6.643 -3.165 1.00 8.65 89 GLY A N 1
ATOM 652 C CA . GLY A 1 89 ? -60.882 -7.947 -3.014 1.00 9.66 89 GLY A CA 1
ATOM 653 C C . GLY A 1 89 ? -59.893 -9.061 -2.715 1.00 8.40 89 GLY A C 1
ATOM 654 O O . GLY A 1 89 ? -60.222 -10.225 -2.911 1.00 9.71 89 GLY A O 1
ATOM 655 N N . ALA A 1 90 ? -58.737 -8.722 -2.200 1.00 7.76 90 ALA A N 1
ATOM 656 C CA . ALA A 1 90 ? -57.707 -9.722 -1.882 1.00 8.20 90 ALA A CA 1
ATOM 657 C C . ALA A 1 90 ? -57.517 -9.848 -0.372 1.00 7.81 90 ALA A C 1
ATOM 658 O O . ALA A 1 90 ? -57.692 -8.879 0.380 1.00 8.49 90 ALA A O 1
ATOM 660 N N . TYR A 1 91 ? -57.168 -11.051 0.052 1.00 7.11 91 TYR A N 1
ATOM 661 C CA . TYR A 1 91 ? -56.833 -11.286 1.455 1.00 7.41 91 TYR A CA 1
ATOM 662 C C . TYR A 1 91 ? -55.367 -11.131 1.663 1.00 7.12 91 TYR A C 1
ATOM 663 O O . TYR A 1 91 ? -54.552 -11.651 0.809 1.00 7.92 91 TYR A O 1
ATOM 672 N N . PRO A 1 92 ? -54.858 -10.483 2.742 1.00 6.75 92 PRO A N 1
ATOM 673 C CA . PRO A 1 92 ? -53.426 -10.421 2.933 1.00 7.32 92 PRO A CA 1
ATOM 674 C C . PRO A 1 92 ? -52.887 -11.726 3.428 1.00 6.31 92 PRO A C 1
ATOM 675 O O . PRO A 1 92 ? -53.177 -12.139 4.580 1.00 7.57 92 PRO A O 1
ATOM 679 N N . SER A 1 93 ? -52.121 -12.456 2.627 1.00 6.61 93 SER A N 1
ATOM 680 C CA . SER A 1 93 ? -51.719 -13.822 2.974 1.00 6.75 93 SER A CA 1
ATOM 681 C C . SER A 1 93 ? -51.016 -13.946 4.312 1.00 6.96 93 SER A C 1
ATOM 682 O O . SER A 1 93 ? -51.087 -15.018 4.925 1.00 7.29 93 SER A O 1
ATOM 685 N N . THR A 1 94 ? -50.278 -12.952 4.733 1.00 6.72 94 THR A N 1
ATOM 686 C CA . THR A 1 94 ? -49.615 -13.123 6.037 1.00 7.18 94 THR A CA 1
ATOM 687 C C . THR A 1 94 ? -50.578 -13.126 7.213 1.00 7.19 94 THR A C 1
ATOM 688 O O . THR A 1 94 ? -50.185 -13.635 8.280 1.00 7.95 94 THR A O 1
ATOM 692 N N . LEU A 1 95 ? -51.753 -12.563 7.073 1.00 6.88 95 LEU A N 1
ATOM 693 C CA . LEU A 1 95 ? -52.584 -12.281 8.217 1.00 7.55 95 LEU A CA 1
ATOM 694 C C . LEU A 1 95 ? -53.252 -13.579 8.683 1.00 7.65 95 LEU A C 1
ATOM 695 O O . LEU A 1 95 ? -54.156 -14.129 8.023 1.00 8.41 95 LEU A O 1
ATOM 700 N N . GLY A 1 96 ? -52.797 -14.078 9.809 1.00 7.48 96 GLY A N 1
ATOM 701 C CA . GLY A 1 96 ? -53.295 -15.366 10.300 1.00 8.57 96 GLY A CA 1
ATOM 702 C C . GLY A 1 96 ? -52.468 -16.536 9.782 1.00 8.83 96 GLY A C 1
ATOM 703 O O . GLY A 1 96 ? -52.913 -17.672 10.026 1.00 10.69 96 GLY A O 1
ATOM 704 N N . TYR A 1 97 ? -51.340 -16.338 9.127 1.00 7.98 97 TYR A N 1
ATOM 705 C CA . TYR A 1 97 ? -50.482 -17.470 8.759 1.00 7.64 97 TYR A CA 1
ATOM 706 C C . TYR A 1 97 ? -49.707 -17.877 9.993 1.00 8.35 97 TYR A C 1
ATOM 707 O O . TYR A 1 97 ? -48.887 -17.122 10.470 1.00 8.43 97 TYR A O 1
ATOM 716 N N . LYS A 1 98 ? -50.004 -19.049 10.566 1.00 9.26 98 LYS A N 1
ATOM 717 C CA . LYS A 1 98 ? -49.346 -19.528 11.817 1.00 10.38 98 LYS A CA 1
ATOM 718 C C . LYS A 1 98 ? -49.418 -18.405 12.885 1.00 10.24 98 LYS A C 1
ATOM 719 O O . LYS A 1 98 ? -48.438 -18.212 13.577 1.00 11.22 98 LYS A O 1
ATOM 725 N N . GLY A 1 99 ? -50.533 -17.701 12.918 1.00 9.80 99 GLY A N 1
ATOM 726 C CA . GLY A 1 99 ? -50.778 -16.675 13.941 1.00 11.48 99 GLY A CA 1
ATOM 727 C C . GLY A 1 99 ? -50.025 -15.366 13.643 1.00 10.85 99 GLY A C 1
ATOM 728 O O . GLY A 1 99 ? -50.145 -14.422 14.483 1.00 12.31 99 GLY A O 1
ATOM 729 N N . PHE A 1 100 ? -49.379 -15.136 12.489 1.00 10.02 100 PHE A N 1
ATOM 730 C CA . PHE A 1 100 ? -48.742 -13.838 12.194 1.00 8.70 100 PHE A CA 1
ATOM 731 C C . PHE A 1 100 ? -49.888 -12.787 12.237 1.00 8.10 100 PHE A C 1
ATOM 732 O O . PHE A 1 100 ? -50.947 -12.985 11.680 1.00 9.02 100 PHE A O 1
ATOM 740 N N . PRO A 1 101 ? -49.671 -11.654 12.950 1.00 8.93 101 PRO A N 1
ATOM 741 C CA . PRO A 1 101 ? -50.839 -10.824 13.350 1.00 8.33 101 PRO A CA 1
ATOM 742 C C . PRO A 1 101 ? -51.161 -9.678 12.437 1.00 7.62 101 PRO A C 1
ATOM 743 O O . PRO A 1 101 ? -52.124 -8.933 12.680 1.00 8.28 101 PRO A O 1
ATOM 747 N N . LYS A 1 102 ? -50.324 -9.460 11.401 1.00 7.63 102 LYS A N 1
ATOM 748 C CA . LYS A 1 102 ? -50.473 -8.300 10.526 1.00 7.60 102 LYS A CA 1
ATOM 749 C C . LYS A 1 102 ? -50.555 -8.740 9.038 1.00 7.34 102 LYS A C 1
ATOM 750 O O . LYS A 1 102 ? -50.506 -9.917 8.731 1.00 7.88 102 LYS A O 1
ATOM 756 N N . SER A 1 103 ? -50.676 -7.747 8.159 1.00 6.91 103 SER A N 1
ATOM 757 C CA . SER A 1 103 ? -50.984 -7.919 6.758 1.00 6.71 103 SER A CA 1
ATOM 758 C C . SER A 1 103 ? -49.776 -7.807 5.875 1.00 7.75 103 SER A C 1
ATOM 759 O O . SER A 1 103 ? -49.927 -7.968 4.595 1.00 8.02 103 SER A O 1
ATOM 762 N N . CYS A 1 104 ? -48.630 -7.508 6.380 1.00 6.95 104 CYS A N 1
ATOM 763 C CA . CYS A 1 104 ? -47.385 -7.475 5.663 1.00 7.71 104 CYS A CA 1
ATOM 764 C C . CYS A 1 104 ? -46.254 -7.634 6.693 1.00 7.25 104 CYS A C 1
ATOM 765 O O . CYS A 1 104 ? -46.568 -7.532 7.919 1.00 7.37 104 CYS A O 1
ATOM 768 N N . CYS A 1 105 ? -45.062 -7.785 6.259 1.00 6.62 105 CYS A N 1
ATOM 769 C CA . CYS A 1 105 ? -43.901 -7.739 7.159 1.00 7.67 105 CYS A CA 1
ATOM 770 C C . CYS A 1 105 ? -43.110 -6.525 6.918 1.00 8.38 105 CYS A C 1
ATOM 771 O O . CYS A 1 105 ? -42.909 -6.089 5.771 1.00 9.31 105 CYS A O 1
ATOM 774 N N . THR A 1 106 ? -42.684 -5.847 8.009 1.00 7.78 106 THR A N 1
ATOM 775 C CA . THR A 1 106 ? -41.876 -4.605 7.930 1.00 8.34 106 THR A CA 1
ATOM 776 C C . THR A 1 106 ? -40.575 -4.840 8.645 1.00 8.03 106 THR A C 1
ATOM 777 O O . THR A 1 106 ? -40.615 -5.007 9.905 1.00 9.26 106 THR A O 1
ATOM 781 N N . SER A 1 107 ? -39.482 -4.821 7.942 1.00 8.32 107 SER A N 1
ATOM 782 C CA . SER A 1 107 ? -38.183 -5.207 8.505 1.00 7.63 107 SER A CA 1
ATOM 783 C C . SER A 1 107 ? -37.220 -4.098 8.288 1.00 8.85 107 SER A C 1
ATOM 784 O O . SER A 1 107 ? -36.672 -3.898 7.203 1.00 8.52 107 SER A O 1
ATOM 787 N N . LEU A 1 108 ? -36.939 -3.309 9.356 1.00 9.44 108 LEU A N 1
ATOM 788 C CA . LEU A 1 108 ? -35.985 -2.248 9.284 1.00 8.59 108 LEU A CA 1
ATOM 789 C C . LEU A 1 108 ? -34.594 -2.704 9.570 1.00 9.28 108 LEU A C 1
ATOM 790 O O . LEU A 1 108 ? -34.401 -3.606 10.402 1.00 10.00 108 LEU A O 1
ATOM 795 N N . ASN A 1 109 ? -33.604 -2.120 8.910 1.00 9.90 109 ASN A N 1
ATOM 796 C CA . ASN A 1 109 ? -32.203 -2.095 9.454 1.00 9.51 109 ASN A CA 1
ATOM 797 C C . ASN A 1 109 ? -31.648 -3.491 9.725 1.00 10.07 109 ASN A C 1
ATOM 798 O O . ASN A 1 109 ? -31.509 -4.257 8.682 1.00 10.64 109 ASN A O 1
ATOM 803 N N . GLU A 1 110 ? -31.404 -3.910 10.966 1.00 9.46 110 GLU A N 1
ATOM 804 C CA . GLU A 1 110 ? -30.857 -5.209 11.281 1.00 9.44 110 GLU A CA 1
ATOM 805 C C . GLU A 1 110 ? -31.869 -6.345 11.250 1.00 9.98 110 GLU A C 1
ATOM 806 O O . GLU A 1 110 ? -31.468 -7.496 11.505 1.00 11.43 110 GLU A O 1
ATOM 812 N N . VAL A 1 111 ? -33.134 -6.069 10.937 1.00 9.80 111 VAL A N 1
ATOM 813 C CA . VAL A 1 111 ? -34.123 -7.134 10.890 1.00 10.18 111 VAL A CA 1
ATOM 814 C C . VAL A 1 111 ? -33.995 -7.803 9.493 1.00 8.85 111 VAL A C 1
ATOM 815 O O . VAL A 1 111 ? -34.207 -7.202 8.446 1.00 9.41 111 VAL A O 1
ATOM 819 N N . ILE A 1 112 ? -33.569 -9.081 9.535 1.00 9.05 112 ILE A N 1
ATOM 820 C CA . ILE A 1 112 ? -33.428 -9.835 8.268 1.00 9.13 112 ILE A CA 1
ATOM 821 C C . ILE A 1 112 ? -34.769 -10.018 7.553 1.00 8.48 112 ILE A C 1
ATOM 822 O O . ILE A 1 112 ? -34.788 -9.811 6.305 1.00 9.07 112 ILE A O 1
ATOM 827 N N . CYS A 1 113 ? -35.766 -10.440 8.281 1.00 9.12 113 CYS A N 1
ATOM 828 C CA . CYS A 1 113 ? -37.128 -10.633 7.710 1.00 8.59 113 CYS A CA 1
ATOM 829 C C . CYS A 1 113 ? -38.087 -10.841 8.777 1.00 8.76 113 CYS A C 1
ATOM 830 O O . CYS A 1 113 ? -37.729 -11.069 9.957 1.00 9.67 113 CYS A O 1
ATOM 833 N N . HIS A 1 114 ? -39.376 -10.795 8.416 1.00 8.49 114 HIS A N 1
ATOM 834 C CA . HIS A 1 114 ? -40.495 -11.174 9.188 1.00 8.59 114 HIS A CA 1
ATOM 835 C C . HIS A 1 114 ? -40.780 -10.237 10.381 1.00 8.83 114 HIS A C 1
ATOM 836 O O . HIS A 1 114 ? -41.486 -10.588 11.295 1.00 10.00 114 HIS A O 1
ATOM 843 N N . GLY A 1 115 ? -40.342 -8.969 10.240 1.00 9.42 115 GLY A N 1
ATOM 844 C CA . GLY A 1 115 ? -40.689 -7.944 11.231 1.00 9.40 115 GLY A CA 1
ATOM 845 C C . GLY A 1 115 ? -42.182 -7.698 11.223 1.00 8.20 115 GLY A C 1
ATOM 846 O O . GLY A 1 115 ? -42.881 -7.787 10.192 1.00 8.82 115 GLY A O 1
ATOM 847 N N . ILE A 1 116 ? -42.743 -7.409 12.388 1.00 9.71 116 ILE A N 1
ATOM 848 C CA . ILE A 1 116 ? -44.162 -7.275 12.579 1.00 9.51 116 ILE A CA 1
ATOM 849 C C . ILE A 1 116 ? -44.549 -5.770 12.656 1.00 9.19 116 ILE A C 1
ATOM 850 O O . ILE A 1 116 ? -43.996 -5.037 13.596 1.00 9.96 116 ILE A O 1
ATOM 855 N N . PRO A 1 117 ? -45.332 -5.227 11.787 1.00 8.22 117 PRO A N 1
ATOM 856 C CA . PRO A 1 117 ? -45.774 -3.789 11.882 1.00 8.88 117 PRO A CA 1
ATOM 857 C C . PRO A 1 117 ? -46.303 -3.504 13.264 1.00 8.92 117 PRO A C 1
ATOM 858 O O . PRO A 1 117 ? -47.093 -4.195 13.821 1.00 9.86 117 PRO A O 1
ATOM 862 N N . ASP A 1 118 ? -45.839 -2.300 13.729 1.00 9.87 118 ASP A N 1
ATOM 863 C CA . ASP A 1 118 ? -46.151 -1.939 15.150 1.00 10.97 118 ASP A CA 1
ATOM 864 C C . ASP A 1 118 ? -45.908 -0.461 15.299 1.00 11.22 118 ASP A C 1
ATOM 865 O O . ASP A 1 118 ? -45.837 0.343 14.352 1.00 9.80 118 ASP A O 1
ATOM 870 N N . SER A 1 119 ? -45.737 -0.063 16.591 1.00 10.92 119 SER A N 1
ATOM 871 C CA . SER A 1 119 ? -45.535 1.412 16.932 1.00 10.73 119 SER A CA 1
ATOM 872 C C . SER A 1 119 ? -44.210 1.852 16.598 1.00 11.00 119 SER A C 1
ATOM 873 O O . SER A 1 119 ? -43.924 3.124 16.832 1.00 12.58 119 SER A O 1
ATOM 876 N N . THR A 1 120 ? -43.274 1.117 16.045 1.00 10.22 120 THR A N 1
ATOM 877 C CA . THR A 1 120 ? -41.978 1.560 15.666 1.00 10.84 120 THR A CA 1
ATOM 878 C C . THR A 1 120 ? -42.008 2.715 14.700 1.00 10.91 120 THR A C 1
ATOM 879 O O . THR A 1 120 ? -42.717 2.668 13.674 1.00 11.68 120 THR A O 1
ATOM 883 N N . VAL A 1 121 ? -41.290 3.810 15.027 1.00 11.03 121 VAL A N 1
ATOM 884 C CA . VAL A 1 121 ? -41.212 5.010 14.194 1.00 10.93 121 VAL A CA 1
ATOM 885 C C . VAL A 1 121 ? -39.971 4.956 13.316 1.00 10.75 121 VAL A C 1
ATOM 886 O O . VAL A 1 121 ? -38.872 4.769 13.778 1.00 12.71 121 VAL A O 1
ATOM 890 N N . ILE A 1 122 ? -40.178 5.080 11.998 1.00 10.65 122 ILE A N 1
ATOM 891 C CA . ILE A 1 122 ? -39.079 5.121 11.007 1.00 9.93 122 ILE A CA 1
ATOM 892 C C . ILE A 1 122 ? -38.386 6.456 11.206 1.00 9.96 122 ILE A C 1
ATOM 893 O O . ILE A 1 122 ? -39.075 7.492 11.386 1.00 11.08 122 ILE A O 1
ATOM 898 N N . THR A 1 123 ? -37.092 6.448 11.062 1.00 10.80 123 THR A N 1
ATOM 899 C CA . THR A 1 123 ? -36.355 7.720 11.197 1.00 11.35 123 THR A CA 1
ATOM 900 C C . THR A 1 123 ? -35.375 7.868 10.106 1.00 10.50 123 THR A C 1
ATOM 901 O O . THR A 1 123 ? -35.048 6.943 9.258 1.00 11.06 123 THR A O 1
ATOM 905 N N . ASP A 1 124 ? -34.768 9.059 9.972 1.00 11.93 124 ASP A N 1
ATOM 906 C CA . ASP A 1 124 ? -33.775 9.320 8.944 1.00 10.56 124 ASP A CA 1
ATOM 907 C C . ASP A 1 124 ? -32.630 8.363 8.986 1.00 11.11 124 ASP A C 1
ATOM 908 O O . ASP A 1 124 ? -32.080 8.054 10.012 1.00 11.57 124 ASP A O 1
ATOM 913 N N . GLY A 1 125 ? -32.284 7.864 7.786 1.00 10.65 125 GLY A N 1
ATOM 914 C CA . GLY A 1 125 ? -31.182 6.909 7.662 1.00 11.63 125 GLY A CA 1
ATOM 915 C C . GLY A 1 125 ? -31.666 5.458 7.655 1.00 10.52 125 GLY A C 1
ATOM 916 O O . GLY A 1 125 ? -30.816 4.568 7.259 1.00 11.77 125 GLY A O 1
ATOM 917 N N . ASP A 1 126 ? -32.894 5.195 8.012 1.00 9.87 126 ASP A N 1
ATOM 918 C CA . ASP A 1 126 ? -33.331 3.769 8.069 1.00 10.46 126 ASP A CA 1
ATOM 919 C C . ASP A 1 126 ? -33.473 3.219 6.665 1.00 8.78 126 ASP A C 1
ATOM 920 O O . ASP A 1 126 ? -33.726 3.915 5.691 1.00 9.22 126 ASP A O 1
ATOM 925 N N . ILE A 1 127 ? -33.388 1.858 6.617 1.00 8.96 127 ILE A N 1
ATOM 926 C CA . ILE A 1 127 ? -33.834 1.127 5.388 1.00 9.45 127 ILE A CA 1
ATOM 927 C C . ILE A 1 127 ? -34.962 0.201 5.821 1.00 8.26 127 ILE A C 1
ATOM 928 O O . ILE A 1 127 ? -34.899 -0.425 6.857 1.00 9.93 127 ILE A O 1
ATOM 933 N N . VAL A 1 128 ? -36.047 0.249 5.033 1.00 8.89 128 VAL A N 1
ATOM 934 C CA . VAL A 1 128 ? -37.270 -0.359 5.465 1.00 9.79 128 VAL A CA 1
ATOM 935 C C . VAL A 1 128 ? -37.729 -1.374 4.404 1.00 7.43 128 VAL A C 1
ATOM 936 O O . VAL A 1 128 ? -38.154 -1.004 3.319 1.00 8.43 128 VAL A O 1
ATOM 940 N N . ASN A 1 129 ? -37.655 -2.645 4.747 1.00 8.61 129 ASN A N 1
ATOM 941 C CA . ASN A 1 129 ? -38.256 -3.670 3.821 1.00 7.72 129 ASN A CA 1
ATOM 942 C C . ASN A 1 129 ? -39.715 -3.814 4.162 1.00 6.90 129 ASN A C 1
ATOM 943 O O . ASN A 1 129 ? -40.117 -4.005 5.305 1.00 8.35 129 ASN A O 1
ATOM 948 N N . ILE A 1 130 ? -40.536 -3.742 3.121 1.00 7.05 130 ILE A N 1
ATOM 949 C CA . ILE A 1 130 ? -41.966 -4.064 3.194 1.00 7.94 130 ILE A CA 1
ATOM 950 C C . ILE A 1 130 ? -42.205 -5.318 2.343 1.00 7.10 130 ILE A C 1
ATOM 951 O O . ILE A 1 130 ? -41.755 -5.328 1.178 1.00 7.32 130 ILE A O 1
ATOM 956 N N . ASP A 1 131 ? -42.906 -6.288 2.890 1.00 6.81 131 ASP A N 1
ATOM 957 C CA . ASP A 1 131 ? -43.139 -7.583 2.222 1.00 7.51 131 ASP A CA 1
ATOM 958 C C . ASP A 1 131 ? -44.620 -7.849 2.236 1.00 6.57 131 ASP A C 1
ATOM 959 O O . ASP A 1 131 ? -45.154 -8.063 3.348 1.00 8.56 131 ASP A O 1
ATOM 964 N N . VAL A 1 132 ? -45.253 -7.873 1.101 1.00 7.49 132 VAL A N 1
ATOM 965 C CA . VAL A 1 132 ? -46.713 -8.045 0.999 1.00 8.51 132 VAL A CA 1
ATOM 966 C C . VAL A 1 132 ? -47.059 -9.229 0.100 1.00 7.04 132 VAL A C 1
ATOM 967 O O . VAL A 1 132 ? -46.466 -9.336 -1.001 1.00 7.78 132 VAL A O 1
ATOM 971 N N . THR A 1 133 ? -48.012 -10.015 0.521 1.00 6.62 133 THR A N 1
ATOM 972 C CA . THR A 1 133 ? -48.557 -11.118 -0.312 1.00 7.25 133 THR A CA 1
ATOM 973 C C . THR A 1 133 ? -50.027 -10.998 -0.385 1.00 6.25 133 THR A C 1
ATOM 974 O O . THR A 1 133 ? -50.750 -10.759 0.637 1.00 7.50 133 THR A O 1
ATOM 978 N N . ALA A 1 134 ? -50.583 -11.183 -1.590 1.00 6.70 134 ALA A N 1
ATOM 979 C CA . ALA A 1 134 ? -52.016 -11.142 -1.843 1.00 6.42 134 ALA A CA 1
ATOM 980 C C . ALA A 1 134 ? -52.551 -12.543 -2.145 1.00 7.06 134 ALA A C 1
ATOM 981 O O . ALA A 1 134 ? -51.916 -13.256 -2.955 1.00 8.16 134 ALA A O 1
ATOM 983 N N . TYR A 1 135 ? -53.694 -12.870 -1.589 1.00 6.82 135 TYR A N 1
ATOM 984 C CA . TYR A 1 135 ? -54.428 -14.125 -1.877 1.00 6.50 135 TYR A CA 1
ATOM 985 C C . TYR A 1 135 ? -55.744 -13.761 -2.514 1.00 6.53 135 TYR A C 1
ATOM 986 O O . TYR A 1 135 ? -56.631 -13.157 -1.853 1.00 7.38 135 TYR A O 1
ATOM 995 N N . ILE A 1 136 ? -55.900 -14.112 -3.812 1.00 7.29 136 ILE A N 1
ATOM 996 C CA . ILE A 1 136 ? -57.131 -13.754 -4.563 1.00 8.02 136 ILE A CA 1
ATOM 997 C C . ILE A 1 136 ? -57.212 -14.720 -5.690 1.00 6.94 136 ILE A C 1
ATOM 998 O O . ILE A 1 136 ? -56.198 -15.139 -6.238 1.00 7.40 136 ILE A O 1
ATOM 1003 N N . GLY A 1 137 ? -58.408 -15.175 -6.046 1.00 7.63 137 GLY A N 1
ATOM 1004 C CA . GLY A 1 137 ? -58.505 -16.192 -7.070 1.00 7.07 137 GLY A CA 1
ATOM 1005 C C . GLY A 1 137 ? -57.927 -17.500 -6.662 1.00 7.45 137 GLY A C 1
ATOM 1006 O O . GLY A 1 137 ? -57.568 -18.322 -7.505 1.00 8.51 137 GLY A O 1
ATOM 1007 N N . GLY A 1 138 ? -57.815 -17.793 -5.348 1.00 7.45 138 GLY A N 1
ATOM 1008 C CA . GLY A 1 138 ? -57.304 -19.022 -4.923 1.00 7.45 138 GLY A CA 1
ATOM 1009 C C . GLY A 1 138 ? -55.803 -19.198 -5.068 1.00 6.33 138 GLY A C 1
ATOM 1010 O O . GLY A 1 138 ? -55.301 -20.318 -4.952 1.00 7.93 138 GLY A O 1
ATOM 1011 N N . VAL A 1 139 ? -55.081 -18.113 -5.328 1.00 6.38 139 VAL A N 1
ATOM 1012 C CA . VAL A 1 139 ? -53.615 -18.162 -5.510 1.00 6.82 139 VAL A CA 1
ATOM 1013 C C . VAL A 1 139 ? -52.981 -16.976 -4.798 1.00 6.26 139 VAL A C 1
ATOM 1014 O O . VAL A 1 139 ? -53.667 -16.005 -4.436 1.00 6.91 139 VAL A O 1
ATOM 1018 N N . HIS A 1 140 ? -51.664 -17.056 -4.680 1.00 5.88 140 HIS A N 1
ATOM 1019 C CA . HIS A 1 140 ? -50.898 -16.046 -3.962 1.00 5.94 140 HIS A CA 1
ATOM 1020 C C . HIS A 1 140 ? -49.937 -15.305 -4.886 1.00 6.25 140 HIS A C 1
ATOM 1021 O O . HIS A 1 140 ? -49.433 -15.879 -5.898 1.00 7.94 140 HIS A O 1
ATOM 1028 N N . GLY A 1 141 ? -49.585 -14.068 -4.531 1.00 6.40 141 GLY A N 1
ATOM 1029 C CA . GLY A 1 141 ? -48.559 -13.302 -5.221 1.00 6.93 141 GLY A CA 1
ATOM 1030 C C . GLY A 1 141 ? -47.759 -12.584 -4.186 1.00 6.16 141 GLY A C 1
ATOM 1031 O O . GLY A 1 141 ? -48.360 -11.860 -3.329 1.00 7.43 141 GLY A O 1
ATOM 1032 N N . ASP A 1 142 ? -46.436 -12.720 -4.160 1.00 6.42 142 ASP A N 1
ATOM 1033 C CA . ASP A 1 142 ? -45.578 -12.351 -3.059 1.00 6.44 142 ASP A CA 1
ATOM 1034 C C . ASP A 1 142 ? -44.449 -11.466 -3.530 1.00 7.20 142 ASP A C 1
ATOM 1035 O O . ASP A 1 142 ? -43.705 -11.800 -4.469 1.00 7.12 142 ASP A O 1
ATOM 1040 N N . THR A 1 143 ? -44.274 -10.275 -2.901 1.00 6.42 143 THR A N 1
ATOM 1041 C CA . THR A 1 143 ? -43.238 -9.340 -3.338 1.00 7.03 143 THR A CA 1
ATOM 1042 C C . THR A 1 143 ? -42.777 -8.463 -2.214 1.00 6.53 143 THR A C 1
ATOM 1043 O O . THR A 1 143 ? -43.524 -8.215 -1.232 1.00 7.75 143 THR A O 1
ATOM 1047 N N . ASN A 1 144 ? -41.528 -8.017 -2.257 1.00 6.93 144 ASN A N 1
ATOM 1048 C CA . ASN A 1 144 ? -41.007 -7.140 -1.211 1.00 6.77 144 ASN A CA 1
ATOM 1049 C C . ASN A 1 144 ? -39.926 -6.262 -1.767 1.00 7.87 144 ASN A C 1
ATOM 1050 O O . ASN A 1 144 ? -39.365 -6.497 -2.864 1.00 7.08 144 ASN A O 1
ATOM 1055 N N . ALA A 1 145 ? -39.640 -5.139 -1.086 1.00 7.41 145 ALA A N 1
ATOM 1056 C CA . ALA A 1 145 ? -38.613 -4.218 -1.520 1.00 7.37 145 ALA A CA 1
ATOM 1057 C C . ALA A 1 145 ? -38.131 -3.459 -0.294 1.00 7.13 145 ALA A C 1
ATOM 1058 O O . ALA A 1 145 ? -38.900 -3.271 0.692 1.00 7.85 145 ALA A O 1
ATOM 1060 N N . THR A 1 146 ? -36.874 -3.019 -0.356 1.00 7.87 146 THR A N 1
ATOM 1061 C CA . THR A 1 146 ? -36.307 -2.184 0.743 1.00 8.28 146 THR A CA 1
ATOM 1062 C C . THR A 1 146 ? -36.277 -0.751 0.280 1.00 9.12 146 THR A C 1
ATOM 1063 O O . THR A 1 146 ? -35.737 -0.416 -0.770 1.00 9.83 146 THR A O 1
ATOM 1067 N N . PHE A 1 147 ? -36.840 0.127 1.118 1.00 8.66 147 PHE A N 1
ATOM 1068 C CA . PHE A 1 147 ? -36.979 1.562 0.784 1.00 9.64 147 PHE A CA 1
ATOM 1069 C C . PHE A 1 147 ? -36.198 2.404 1.776 1.00 9.74 147 PHE A C 1
ATOM 1070 O O . PHE A 1 147 ? -36.260 2.201 2.981 1.00 9.68 147 PHE A O 1
ATOM 1078 N N . PRO A 1 148 ? -35.407 3.372 1.259 1.00 10.52 148 PRO A N 1
ATOM 1079 C CA . PRO A 1 148 ? -34.666 4.263 2.163 1.00 10.95 148 PRO A CA 1
ATOM 1080 C C . PRO A 1 148 ? -35.617 5.354 2.745 1.00 9.88 148 PRO A C 1
ATOM 1081 O O . PRO A 1 148 ? -36.527 5.787 2.140 1.00 11.55 148 PRO A O 1
ATOM 1085 N N . ALA A 1 149 ? -35.253 5.698 3.997 1.00 10.49 149 ALA A N 1
ATOM 1086 C CA . ALA A 1 149 ? -36.011 6.788 4.706 1.00 10.47 149 ALA A CA 1
ATOM 1087 C C . ALA A 1 149 ? -34.988 7.929 4.927 1.00 11.44 149 ALA A C 1
ATOM 1088 O O . ALA A 1 149 ? -34.024 7.793 5.602 1.00 11.69 149 ALA A O 1
ATOM 1090 N N . GLY A 1 150 ? -35.262 9.082 4.291 1.00 12.89 150 GLY A N 1
ATOM 1091 C CA . GLY A 1 150 ? -34.321 10.229 4.451 1.00 14.50 150 GLY A CA 1
ATOM 1092 C C . GLY A 1 150 ? -32.968 9.885 3.862 1.00 14.43 150 GLY A C 1
ATOM 1093 O O . GLY A 1 150 ? -32.872 9.120 2.870 1.00 18.11 150 GLY A O 1
ATOM 1094 N N . ASP A 1 151 ? -31.953 10.555 4.330 1.00 18.32 151 ASP A N 1
ATOM 1095 C CA . ASP A 1 151 ? -30.626 10.376 3.730 1.00 19.34 151 ASP A CA 1
ATOM 1096 C C . ASP A 1 151 ? -29.956 9.195 4.444 1.00 17.91 151 ASP A C 1
ATOM 1097 O O . ASP A 1 151 ? -29.605 9.205 5.661 1.00 22.18 151 ASP A O 1
ATOM 1102 N N . VAL A 1 152 ? -29.741 8.152 3.667 1.00 16.77 152 VAL A N 1
ATOM 1103 C CA . VAL A 1 152 ? -29.166 6.930 4.185 1.00 15.89 152 VAL A CA 1
ATOM 1104 C C . VAL A 1 152 ? -27.616 6.964 4.026 1.00 14.56 152 VAL A C 1
ATOM 1105 O O . VAL A 1 152 ? -27.151 7.393 2.964 1.00 18.17 152 VAL A O 1
ATOM 1109 N N . ALA A 1 153 ? -26.952 6.441 5.029 1.00 14.54 153 ALA A N 1
ATOM 1110 C CA . ALA A 1 153 ? -25.451 6.394 5.005 1.00 15.75 153 ALA A CA 1
ATOM 1111 C C . ALA A 1 153 ? -25.002 5.657 3.732 1.00 16.68 153 ALA A C 1
ATOM 1112 O O . ALA A 1 153 ? -25.651 4.644 3.306 1.00 15.96 153 ALA A O 1
ATOM 1114 N N . ASP A 1 154 ? -23.899 6.053 3.072 1.00 17.36 154 ASP A N 1
ATOM 1115 C CA . ASP A 1 154 ? -23.280 5.319 1.939 1.00 16.54 154 ASP A CA 1
ATOM 1116 C C . ASP A 1 154 ? -23.206 3.760 2.131 1.00 14.88 154 ASP A C 1
ATOM 1117 O O . ASP A 1 154 ? -23.671 3.115 1.138 1.00 17.01 154 ASP A O 1
ATOM 1122 N N . GLU A 1 155 ? -22.733 3.262 3.200 1.00 15.42 155 GLU A N 1
ATOM 1123 C CA . GLU A 1 155 ? -22.635 1.783 3.341 1.00 16.24 155 GLU A CA 1
ATOM 1124 C C . GLU A 1 155 ? -24.003 1.132 3.263 1.00 15.61 155 GLU A C 1
ATOM 1125 O O . GLU A 1 155 ? -24.166 0.048 2.580 1.00 15.54 155 GLU A O 1
ATOM 1131 N N . HIS A 1 156 ? -25.040 1.783 3.793 1.00 13.72 156 HIS A N 1
ATOM 1132 C CA . HIS A 1 156 ? -26.385 1.213 3.755 1.00 12.39 156 HIS A CA 1
ATOM 1133 C C . HIS A 1 156 ? -27.023 1.475 2.488 1.00 13.66 156 HIS A C 1
ATOM 1134 O O . HIS A 1 156 ? -27.775 0.554 1.937 1.00 13.14 156 HIS A O 1
ATOM 1141 N N . ARG A 1 157 ? -26.833 2.576 1.802 1.00 13.91 157 ARG A N 1
ATOM 1142 C CA . ARG A 1 157 ? -27.360 2.855 0.525 1.00 14.03 157 ARG A CA 1
ATOM 1143 C C . ARG A 1 157 ? -26.858 1.864 -0.523 1.00 14.22 157 ARG A C 1
ATOM 1144 O O . ARG A 1 157 ? -27.608 1.353 -1.394 1.00 15.79 157 ARG A O 1
ATOM 1152 N N . LEU A 1 158 ? -25.519 1.649 -0.506 1.00 14.49 158 LEU A N 1
ATOM 1153 C CA . LEU A 1 158 ? -24.950 0.680 -1.396 1.00 14.85 158 LEU A CA 1
ATOM 1154 C C . LEU A 1 158 ? -25.423 -0.756 -1.108 1.00 12.06 158 LEU A C 1
ATOM 1155 O O . LEU A 1 158 ? -25.646 -1.492 -2.096 1.00 12.50 158 LEU A O 1
ATOM 1160 N N . LEU A 1 159 ? -25.577 -1.117 0.129 1.00 12.22 159 LEU A N 1
ATOM 1161 C CA . LEU A 1 159 ? -26.158 -2.451 0.435 1.00 12.60 159 LEU A CA 1
ATOM 1162 C C . LEU A 1 159 ? -27.500 -2.584 -0.244 1.00 12.23 159 LEU A C 1
ATOM 1163 O O . LEU A 1 159 ? -27.807 -3.658 -0.931 1.00 12.68 159 LEU A O 1
ATOM 1168 N N . VAL A 1 160 ? -28.394 -1.601 -0.175 1.00 11.68 160 VAL A N 1
ATOM 1169 C CA . VAL A 1 160 ? -29.735 -1.721 -0.755 1.00 11.88 160 VAL A CA 1
ATOM 1170 C C . VAL A 1 160 ? -29.593 -1.794 -2.254 1.00 11.95 160 VAL A C 1
ATOM 1171 O O . VAL A 1 160 ? -30.219 -2.646 -2.938 1.00 11.27 160 VAL A O 1
ATOM 1175 N N . ASP A 1 161 ? -28.797 -0.911 -2.906 1.00 12.01 161 ASP A N 1
ATOM 1176 C CA . ASP A 1 161 ? -28.727 -0.885 -4.332 1.00 12.73 161 ASP A CA 1
ATOM 1177 C C . ASP A 1 161 ? -28.096 -2.184 -4.893 1.00 11.47 161 ASP A C 1
ATOM 1178 O O . ASP A 1 161 ? -28.554 -2.690 -5.937 1.00 11.99 161 ASP A O 1
ATOM 1183 N N . ARG A 1 162 ? -27.150 -2.683 -4.193 1.00 11.03 162 ARG A N 1
ATOM 1184 C CA . ARG A 1 162 ? -26.484 -3.904 -4.698 1.00 11.74 162 ARG A CA 1
ATOM 1185 C C . ARG A 1 162 ? -27.387 -5.130 -4.447 1.00 11.47 162 ARG A C 1
ATOM 1186 O O . ARG A 1 162 ? -27.292 -6.123 -5.253 1.00 11.02 162 ARG A O 1
ATOM 1194 N N . THR A 1 163 ? -28.207 -5.125 -3.372 1.00 10.58 163 THR A N 1
ATOM 1195 C CA . THR A 1 163 ? -29.169 -6.211 -3.200 1.00 9.67 163 THR A CA 1
ATOM 1196 C C . THR A 1 163 ? -30.206 -6.186 -4.263 1.00 10.87 163 THR A C 1
ATOM 1197 O O . THR A 1 163 ? -30.649 -7.279 -4.811 1.00 11.19 163 THR A O 1
ATOM 1201 N N . ARG A 1 164 ? -30.694 -5.007 -4.639 1.00 9.62 164 ARG A N 1
ATOM 1202 C CA . ARG A 1 164 ? -31.651 -4.916 -5.690 1.00 10.53 164 ARG A CA 1
ATOM 1203 C C . ARG A 1 164 ? -31.033 -5.494 -6.991 1.00 11.01 164 ARG A C 1
ATOM 1204 O O . ARG A 1 164 ? -31.665 -6.210 -7.804 1.00 11.87 164 ARG A O 1
ATOM 1212 N N . GLU A 1 165 ? -29.787 -5.069 -7.272 1.00 11.06 165 GLU A N 1
ATOM 1213 C CA . GLU A 1 165 ? -29.126 -5.507 -8.491 1.00 10.91 165 GLU A CA 1
ATOM 1214 C C . GLU A 1 165 ? -28.894 -7.038 -8.472 1.00 10.60 165 GLU A C 1
ATOM 1215 O O . GLU A 1 165 ? -29.085 -7.703 -9.527 1.00 11.08 165 GLU A O 1
ATOM 1221 N N . ALA A 1 166 ? -28.514 -7.601 -7.355 1.00 10.61 166 ALA A N 1
ATOM 1222 C CA . ALA A 1 166 ? -28.344 -9.092 -7.249 1.00 10.89 166 ALA A CA 1
ATOM 1223 C C . ALA A 1 166 ? -29.674 -9.794 -7.615 1.00 9.70 166 ALA A C 1
ATOM 1224 O O . ALA A 1 166 ? -29.705 -10.767 -8.346 1.00 10.17 166 ALA A O 1
ATOM 1226 N N . THR A 1 167 ? -30.772 -9.213 -7.088 1.00 9.94 167 THR A N 1
ATOM 1227 C CA . THR A 1 167 ? -32.113 -9.803 -7.367 1.00 9.48 167 THR A CA 1
ATOM 1228 C C . THR A 1 167 ? -32.416 -9.732 -8.809 1.00 10.08 167 THR A C 1
ATOM 1229 O O . THR A 1 167 ? -32.892 -10.694 -9.436 1.00 10.85 167 THR A O 1
ATOM 1233 N N . MET A 1 168 ? -32.189 -8.563 -9.421 1.00 10.31 168 MET A N 1
ATOM 1234 C CA . MET A 1 168 ? -32.500 -8.445 -10.851 1.00 10.61 168 MET A CA 1
ATOM 1235 C C . MET A 1 168 ? -31.608 -9.316 -11.695 1.00 9.63 168 MET A C 1
ATOM 1236 O O . MET A 1 168 ? -32.121 -9.883 -12.670 1.00 10.91 168 MET A O 1
ATOM 1241 N N . ARG A 1 169 ? -30.343 -9.438 -11.346 1.00 9.97 169 ARG A N 1
ATOM 1242 C CA . ARG A 1 169 ? -29.488 -10.328 -12.138 1.00 11.15 169 ARG A CA 1
ATOM 1243 C C . ARG A 1 169 ? -29.951 -11.763 -12.016 1.00 10.57 169 ARG A C 1
ATOM 1244 O O . ARG A 1 169 ? -29.924 -12.512 -13.009 1.00 11.65 169 ARG A O 1
ATOM 1252 N N . ALA A 1 170 ? -30.374 -12.170 -10.819 1.00 10.51 170 ALA A N 1
ATOM 1253 C CA . ALA A 1 170 ? -30.886 -13.533 -10.685 1.00 10.48 170 ALA A CA 1
ATOM 1254 C C . ALA A 1 170 ? -32.147 -13.733 -11.496 1.00 9.23 170 ALA A C 1
ATOM 1255 O O . ALA A 1 170 ? -32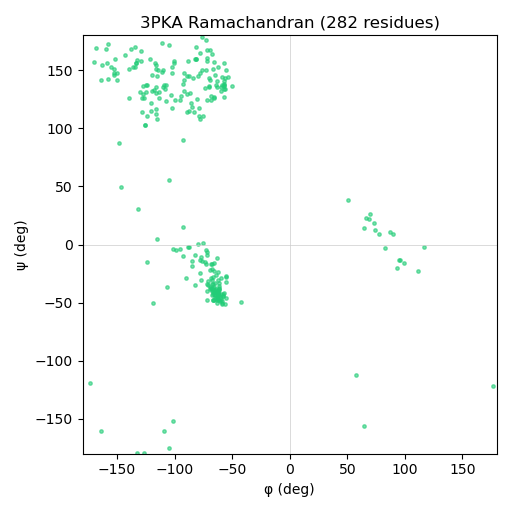.331 -14.736 -12.182 1.00 10.61 170 ALA A O 1
ATOM 1257 N N . ILE A 1 171 ? -33.071 -12.772 -11.453 1.00 9.42 171 ILE A N 1
ATOM 1258 C CA . ILE A 1 171 ? -34.318 -12.895 -12.239 1.00 9.79 171 ILE A CA 1
ATOM 1259 C C . ILE A 1 171 ? -33.983 -13.082 -13.742 1.00 9.83 171 ILE A C 1
ATOM 1260 O O . ILE A 1 171 ? -34.634 -13.829 -14.484 1.00 10.51 171 ILE A O 1
ATOM 1265 N N . ASN A 1 172 ? -32.970 -12.289 -14.183 1.00 10.93 172 ASN A N 1
ATOM 1266 C CA . ASN A 1 172 ? -32.621 -12.314 -15.582 1.00 12.27 172 ASN A CA 1
ATOM 1267 C C . ASN A 1 172 ? -31.941 -13.565 -16.011 1.00 13.05 172 ASN A C 1
ATOM 1268 O O . ASN A 1 172 ? -31.829 -13.793 -17.262 1.00 16.52 172 ASN A O 1
ATOM 1273 N N . THR A 1 173 ? -31.602 -14.439 -15.121 1.00 11.34 173 THR A N 1
ATOM 1274 C CA . THR A 1 173 ? -31.079 -15.788 -15.479 1.00 13.78 173 THR A CA 1
ATOM 1275 C C . THR A 1 173 ? -32.178 -16.768 -15.724 1.00 11.36 173 THR A C 1
ATOM 1276 O O . THR A 1 173 ? -31.924 -17.923 -16.206 1.00 13.00 173 THR A O 1
ATOM 1280 N N . VAL A 1 174 ? -33.437 -16.485 -15.335 1.00 10.61 174 VAL A N 1
ATOM 1281 C CA . VAL A 1 174 ? -34.493 -17.488 -15.382 1.00 10.25 174 VAL A CA 1
ATOM 1282 C C . VAL A 1 174 ? -34.899 -17.786 -16.810 1.00 11.25 174 VAL A C 1
ATOM 1283 O O . VAL A 1 174 ? -35.264 -16.896 -17.575 1.00 11.97 174 VAL A O 1
ATOM 1287 N N . LYS A 1 175 ? -34.821 -19.076 -17.163 1.00 11.40 175 LYS A N 1
ATOM 1288 C CA . LYS A 1 175 ? -35.049 -19.569 -18.529 1.00 12.94 175 LYS A CA 1
ATOM 1289 C C . LYS A 1 175 ? -35.275 -21.046 -18.467 1.00 11.20 175 LYS A C 1
ATOM 1290 O O . LYS A 1 175 ? -34.585 -21.673 -17.690 1.00 11.65 175 LYS A O 1
ATOM 1296 N N . PRO A 1 176 ? -36.191 -21.573 -19.265 1.00 11.40 176 PRO A N 1
ATOM 1297 C CA . PRO A 1 176 ? -36.357 -22.992 -19.247 1.00 13.24 176 PRO A CA 1
ATOM 1298 C C . PRO A 1 176 ? -35.048 -23.747 -19.583 1.00 11.96 176 PRO A C 1
ATOM 1299 O O . PRO A 1 176 ? -34.295 -23.332 -20.461 1.00 13.30 176 PRO A O 1
ATOM 1303 N N . GLY A 1 177 ? -34.857 -24.810 -18.879 1.00 11.42 177 GLY A N 1
ATOM 1304 C CA . GLY A 1 177 ? -33.673 -25.711 -19.103 1.00 11.47 177 GLY A CA 1
ATOM 1305 C C . GLY A 1 177 ? -32.574 -25.335 -18.210 1.00 12.69 177 GLY A C 1
ATOM 1306 O O . GLY A 1 177 ? -31.572 -26.140 -18.121 1.00 15.33 177 GLY A O 1
ATOM 1307 N N . ARG A 1 178 ? -32.495 -24.145 -17.646 1.00 11.69 178 ARG A N 1
ATOM 1308 C CA . ARG A 1 178 ? -31.402 -23.821 -16.746 1.00 12.40 178 ARG A CA 1
ATOM 1309 C C . ARG A 1 178 ? -31.592 -24.443 -15.390 1.00 11.39 178 ARG A C 1
ATOM 1310 O O . ARG A 1 178 ? -32.744 -24.587 -14.916 1.00 12.11 178 ARG A O 1
ATOM 1318 N N . ALA A 1 179 ? -30.534 -24.758 -14.713 1.00 10.04 179 ALA A N 1
ATOM 1319 C CA . ALA A 1 179 ? -30.623 -25.269 -13.352 1.00 10.30 179 ALA A CA 1
ATOM 1320 C C . ALA A 1 179 ? -31.069 -24.122 -12.425 1.00 9.88 179 ALA A C 1
ATOM 1321 O O . ALA A 1 179 ? -30.586 -22.994 -12.503 1.00 10.12 179 ALA A O 1
ATOM 1323 N N . LEU A 1 180 ? -32.007 -24.452 -11.531 1.00 9.61 180 LEU A N 1
ATOM 1324 C CA . LEU A 1 180 ? -32.441 -23.462 -10.492 1.00 9.22 180 LEU A CA 1
ATOM 1325 C C . LEU A 1 180 ? -31.290 -22.969 -9.709 1.00 9.51 180 LEU A C 1
ATOM 1326 O O . LEU A 1 180 ? -31.334 -21.783 -9.260 1.00 10.43 180 LEU A O 1
ATOM 1331 N N . SER A 1 181 ? -30.203 -23.724 -9.533 1.00 9.53 181 SER A N 1
ATOM 1332 C CA . SER A 1 181 ? -29.103 -23.349 -8.749 1.00 10.49 181 SER A CA 1
ATOM 1333 C C . SER A 1 181 ? -28.354 -22.123 -9.358 1.00 8.93 181 SER A C 1
ATOM 1334 O O . SER A 1 181 ? -27.570 -21.489 -8.594 1.00 10.45 181 SER A O 1
ATOM 1337 N N . VAL A 1 182 ? -28.578 -21.777 -10.609 1.00 8.84 182 VAL A N 1
ATOM 1338 C CA . VAL A 1 182 ? -27.887 -20.593 -11.162 1.00 10.47 182 VAL A CA 1
ATOM 1339 C C . VAL A 1 182 ? -28.315 -19.319 -10.370 1.00 9.65 182 VAL A C 1
ATOM 1340 O O . VAL A 1 182 ? -27.541 -18.350 -10.325 1.00 11.12 182 VAL A O 1
ATOM 1344 N N . ILE A 1 183 ? -29.575 -19.294 -9.842 1.00 9.69 183 ILE A N 1
ATOM 1345 C CA . ILE A 1 183 ? -30.061 -18.090 -9.125 1.00 10.47 183 ILE A CA 1
ATOM 1346 C C . ILE A 1 183 ? -29.142 -17.812 -7.962 1.00 9.84 183 ILE A C 1
ATOM 1347 O O . ILE A 1 183 ? -28.637 -16.645 -7.841 1.00 9.53 183 ILE A O 1
ATOM 1352 N N . GLY A 1 184 ? -28.855 -18.779 -7.120 1.00 10.82 184 GLY A N 1
ATOM 1353 C CA . GLY A 1 184 ? -28.015 -18.557 -5.974 1.00 9.23 184 GLY A CA 1
ATOM 1354 C C . GLY A 1 184 ? -26.570 -18.337 -6.329 1.00 9.85 184 GLY A C 1
ATOM 1355 O O . GLY A 1 184 ? -25.781 -17.638 -5.652 1.00 10.98 184 GLY A O 1
ATOM 1356 N N . ARG A 1 185 ? -26.119 -18.982 -7.419 1.00 10.51 185 ARG A N 1
ATOM 1357 C CA . ARG A 1 185 ? -24.750 -18.758 -7.877 1.00 10.48 185 ARG A CA 1
ATOM 1358 C C . ARG A 1 185 ? -24.574 -17.291 -8.282 1.00 10.88 185 ARG A C 1
ATOM 1359 O O . ARG A 1 185 ? -23.536 -16.687 -7.887 1.00 11.84 185 ARG A O 1
ATOM 1367 N N . VAL A 1 186 ? -25.523 -16.758 -9.010 1.00 11.26 186 VAL A N 1
ATOM 1368 C CA . VAL A 1 186 ? -25.398 -15.340 -9.438 1.00 10.78 186 VAL A CA 1
ATOM 1369 C C . VAL A 1 186 ? -25.500 -14.425 -8.245 1.00 10.98 186 VAL A C 1
ATOM 1370 O O . VAL A 1 186 ? -24.732 -13.441 -8.147 1.00 11.37 186 VAL A O 1
ATOM 1374 N N . ILE A 1 187 ? -26.440 -14.669 -7.320 1.00 11.23 187 ILE A N 1
ATOM 1375 C CA . ILE A 1 187 ? -26.566 -13.743 -6.144 1.00 11.06 187 ILE A C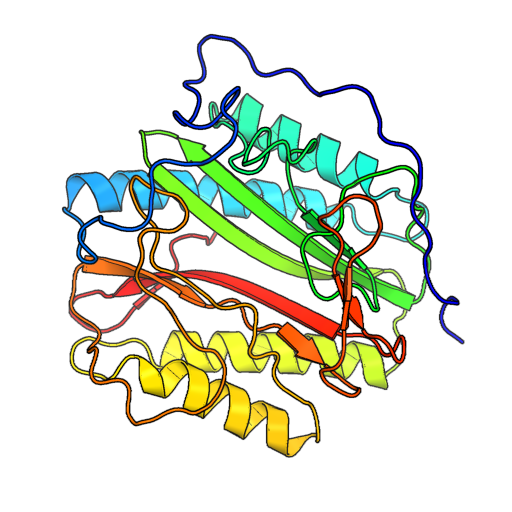A 1
ATOM 1376 C C . ILE A 1 187 ? -25.322 -13.778 -5.336 1.00 11.30 187 ILE A C 1
ATOM 1377 O O . ILE A 1 187 ? -24.803 -12.706 -4.960 1.00 11.88 187 ILE A O 1
ATOM 1382 N N . GLU A 1 188 ? -24.827 -14.927 -4.965 1.00 11.80 188 GLU A N 1
ATOM 1383 C CA . GLU A 1 188 ? -23.704 -14.982 -4.035 1.00 11.96 188 GLU A CA 1
ATOM 1384 C C . GLU A 1 188 ? -22.400 -14.507 -4.715 1.00 13.09 188 GLU A C 1
ATOM 1385 O O . GLU A 1 188 ? -21.606 -13.827 -4.035 1.00 14.45 188 GLU A O 1
ATOM 1391 N N . SER A 1 189 ? -22.210 -14.770 -5.959 1.00 12.92 189 SER A N 1
ATOM 1392 C CA . SER A 1 189 ? -21.032 -14.239 -6.736 1.00 14.27 189 SER A CA 1
ATOM 1393 C C . SER A 1 189 ? -21.106 -12.721 -6.651 1.00 15.95 189 SER A C 1
ATOM 1394 O O . SER A 1 189 ? -20.064 -12.053 -6.386 1.00 17.31 189 SER A O 1
ATOM 1397 N N . TYR A 1 190 ? -22.244 -12.114 -6.944 1.00 14.03 190 TYR A N 1
ATOM 1398 C CA . TYR A 1 190 ? -22.353 -10.665 -6.958 1.00 14.82 190 TYR A CA 1
ATOM 1399 C C . TYR A 1 190 ? -22.169 -10.165 -5.564 1.00 13.64 190 TYR A C 1
ATOM 1400 O O . TYR A 1 190 ? -21.318 -9.157 -5.361 1.00 15.01 190 TYR A O 1
ATOM 1409 N N . ALA A 1 191 ? -22.784 -10.673 -4.526 1.00 11.92 191 ALA A N 1
ATOM 1410 C CA . ALA A 1 191 ? -22.631 -10.173 -3.192 1.00 14.70 191 ALA A CA 1
ATOM 1411 C C . ALA A 1 191 ? -21.204 -10.278 -2.707 1.00 15.77 191 ALA A C 1
ATOM 1412 O O . ALA A 1 191 ? -20.722 -9.382 -1.909 1.00 16.60 191 ALA A O 1
ATOM 1414 N N . ASN A 1 192 ? -20.520 -11.360 -3.030 1.00 16.98 192 ASN A N 1
ATOM 1415 C CA . ASN A 1 192 ? -19.172 -11.575 -2.572 1.00 18.46 192 ASN A CA 1
ATOM 1416 C C . ASN A 1 192 ? -18.223 -10.555 -3.152 1.00 17.28 192 ASN A C 1
ATOM 1417 O O . ASN A 1 192 ? -17.215 -10.308 -2.439 1.00 19.25 192 ASN A O 1
ATOM 1422 N N . ARG A 1 193 ? -18.511 -9.926 -4.255 1.00 16.46 193 ARG A N 1
ATOM 1423 C CA . ARG A 1 193 ? -17.646 -8.795 -4.738 1.00 17.93 193 ARG A CA 1
ATOM 1424 C C . ARG A 1 193 ? -17.513 -7.755 -3.682 1.00 18.66 193 ARG A C 1
ATOM 1425 O O . ARG A 1 193 ? -16.448 -7.042 -3.730 1.00 19.31 193 ARG A O 1
ATOM 1433 N N . PHE A 1 194 ? -18.443 -7.559 -2.741 1.00 16.04 194 PHE A N 1
ATOM 1434 C CA . PHE A 1 194 ? -18.481 -6.365 -1.886 1.00 15.22 194 PHE A CA 1
ATOM 1435 C C . PHE A 1 194 ? -18.247 -6.840 -0.504 1.00 17.27 194 PHE A C 1
ATOM 1436 O O . PHE A 1 194 ? -18.321 -6.054 0.480 1.00 17.85 194 PHE A O 1
ATOM 1444 N N . GLY A 1 195 ? -17.962 -8.125 -0.315 1.00 16.15 195 GLY A N 1
ATOM 1445 C CA . GLY A 1 195 ? -17.770 -8.678 0.993 1.00 18.18 195 GLY A CA 1
ATOM 1446 C C . GLY A 1 195 ? -19.021 -8.883 1.884 1.00 14.09 195 GLY A C 1
ATOM 1447 O O . GLY A 1 195 ? -18.995 -9.087 3.089 1.00 16.50 195 GLY A O 1
ATOM 1448 N N . TYR A 1 196 ? -20.202 -8.889 1.164 1.00 14.95 196 TYR A N 1
ATOM 1449 C CA . TYR A 1 196 ? -21.502 -9.157 1.883 1.00 14.08 196 TYR A CA 1
ATOM 1450 C C . TYR A 1 196 ? -21.712 -10.646 2.073 1.00 12.31 196 TYR A C 1
ATOM 1451 O O . TYR A 1 196 ? -21.048 -11.461 1.358 1.00 15.52 196 TYR A O 1
ATOM 1460 N N . ASN A 1 197 ? -22.536 -11.032 3.002 1.00 12.87 197 ASN A N 1
ATOM 1461 C CA . ASN A 1 197 ? -22.841 -12.445 3.305 1.00 12.15 197 ASN A CA 1
ATOM 1462 C C . ASN A 1 197 ? -24.306 -12.717 2.953 1.00 13.03 197 ASN A C 1
ATOM 1463 O O . ASN A 1 197 ? -25.227 -11.991 3.405 1.00 13.32 197 ASN A O 1
ATOM 1468 N N . VAL A 1 198 ? -24.552 -13.742 2.129 1.00 11.76 198 VAL A N 1
ATOM 1469 C CA . VAL A 1 198 ? -25.928 -14.085 1.711 1.00 11.23 198 VAL A CA 1
ATOM 1470 C C . VAL A 1 198 ? -26.591 -14.970 2.697 1.00 10.88 198 VAL A C 1
ATOM 1471 O O . VAL A 1 198 ? -26.070 -16.084 3.043 1.00 11.77 198 VAL A O 1
ATOM 1475 N N . VAL A 1 199 ? -27.738 -14.595 3.272 1.00 9.60 199 VAL A N 1
ATOM 1476 C CA . VAL A 1 199 ? -28.436 -15.397 4.164 1.00 10.36 199 VAL A CA 1
ATOM 1477 C C . VAL A 1 199 ? -28.808 -16.768 3.555 1.00 10.04 199 VAL A C 1
ATOM 1478 O O . VAL A 1 199 ? -29.252 -16.827 2.402 1.00 11.21 199 VAL A O 1
ATOM 1482 N N . ARG A 1 200 ? -28.635 -17.813 4.382 1.00 10.66 200 ARG A N 1
ATOM 1483 C CA . ARG A 1 200 ? -28.870 -19.211 3.855 1.00 10.68 200 ARG A CA 1
ATOM 1484 C C . ARG A 1 200 ? -30.127 -19.795 4.385 1.00 14.32 200 ARG A C 1
ATOM 1485 O O . ARG A 1 200 ? -30.760 -20.628 3.630 1.00 13.85 200 ARG A O 1
ATOM 1493 N N . ASP A 1 201 ? -30.476 -19.513 5.654 1.00 13.60 201 ASP A N 1
ATOM 1494 C CA . ASP A 1 201 ? -31.508 -20.270 6.348 1.00 17.31 201 ASP A CA 1
ATOM 1495 C C . ASP A 1 201 ? -32.843 -19.881 5.900 1.00 15.20 201 ASP A C 1
ATOM 1496 O O . ASP A 1 201 ? -33.831 -20.592 6.332 1.00 17.18 201 ASP A O 1
ATOM 1501 N N . PHE A 1 202 ? -33.029 -18.771 5.182 1.00 12.79 202 PHE A N 1
ATOM 1502 C CA . PHE A 1 202 ? -34.341 -18.375 4.766 1.00 15.67 202 PHE A CA 1
ATOM 1503 C C . PHE A 1 202 ? -34.129 -18.286 3.247 1.00 13.35 202 PHE A C 1
ATOM 1504 O O . PHE A 1 202 ? -33.074 -17.814 2.716 1.00 15.25 202 PHE A O 1
ATOM 1512 N N . THR A 1 203 ? -35.172 -18.833 2.566 1.00 13.20 203 THR A N 1
ATOM 1513 C CA . THR A 1 203 ? -35.066 -19.101 1.101 1.00 10.41 203 THR A CA 1
ATOM 1514 C C . THR A 1 203 ? -36.227 -18.546 0.336 1.00 9.38 203 THR A C 1
ATOM 1515 O O . THR A 1 203 ? -37.335 -18.145 0.878 1.00 12.55 203 THR A O 1
ATOM 1519 N N . GLY A 1 204 ? -36.107 -18.483 -0.981 1.00 8.51 204 GLY A N 1
ATOM 1520 C CA . GLY A 1 204 ? -37.249 -18.346 -1.856 1.00 8.16 204 GLY A CA 1
ATOM 1521 C C . GLY A 1 204 ? -37.988 -19.689 -1.988 1.00 7.40 204 GLY A C 1
ATOM 1522 O O . GLY A 1 204 ? -37.609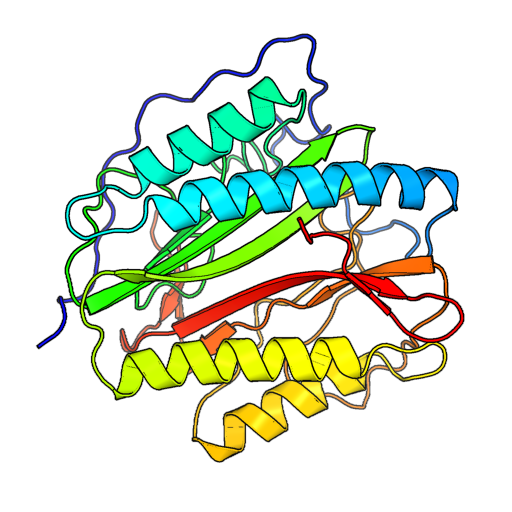 -20.710 -1.368 1.00 7.58 204 GLY A O 1
ATOM 1523 N N . HIS A 1 205 ? -39.065 -19.680 -2.738 1.00 7.33 205 HIS A N 1
ATOM 1524 C CA . HIS A 1 205 ? -39.944 -20.852 -2.674 1.00 7.16 205 HIS A CA 1
ATOM 1525 C C . HIS A 1 205 ? -40.874 -20.848 -3.892 1.00 6.66 205 HIS A C 1
ATOM 1526 O O . HIS A 1 205 ? -41.236 -19.821 -4.453 1.00 6.98 205 HIS A O 1
ATOM 1533 N N . GLY A 1 206 ? -41.337 -22.060 -4.251 1.00 6.79 206 GLY A N 1
ATOM 1534 C CA . GLY A 1 206 ? -42.452 -22.114 -5.214 1.00 7.53 206 GLY A CA 1
ATOM 1535 C C . GLY A 1 206 ? -43.679 -21.505 -4.559 1.00 6.91 206 GLY A C 1
ATOM 1536 O O . GLY A 1 206 ? -43.846 -21.517 -3.292 1.00 7.01 206 GLY A O 1
ATOM 1537 N N . ILE A 1 207 ? -44.587 -21.044 -5.376 1.00 6.27 207 ILE A N 1
ATOM 1538 C CA . ILE A 1 207 ? -45.815 -20.383 -4.919 1.00 6.89 207 ILE A CA 1
ATOM 1539 C C . ILE A 1 207 ? -46.896 -20.637 -5.933 1.00 6.65 207 ILE A C 1
ATOM 1540 O O . ILE A 1 207 ? -46.548 -20.709 -7.174 1.00 7.99 207 ILE A O 1
ATOM 1545 N N . GLY A 1 208 ? -48.142 -20.749 -5.573 1.00 6.60 208 GLY A N 1
ATOM 1546 C CA . GLY A 1 208 ? -49.194 -21.041 -6.512 1.00 6.65 208 GLY A CA 1
ATOM 1547 C C . GLY A 1 208 ? -50.511 -20.933 -5.785 1.00 6.82 208 GLY A C 1
ATOM 1548 O O . GLY A 1 208 ? -50.865 -19.903 -5.212 1.00 7.56 208 GLY A O 1
ATOM 1549 N N . THR A 1 209 ? -51.254 -22.060 -5.734 1.00 6.76 209 THR A N 1
ATOM 1550 C CA . THR A 1 209 ? -52.466 -22.110 -4.926 1.00 7.20 209 THR A CA 1
ATOM 1551 C C . THR A 1 209 ? -52.097 -22.173 -3.411 1.00 6.42 209 THR A C 1
ATOM 1552 O O . THR A 1 209 ? -52.991 -21.947 -2.600 1.00 7.88 209 THR A O 1
ATOM 1556 N N . THR A 1 210 ? -50.850 -22.480 -3.136 1.00 6.05 210 THR A N 1
ATOM 1557 C CA . THR A 1 210 ? -50.302 -22.427 -1.790 1.00 7.33 210 THR A CA 1
ATOM 1558 C C . THR A 1 210 ? -49.214 -21.419 -1.745 1.00 6.78 210 THR A C 1
ATOM 1559 O O . THR A 1 210 ? -48.551 -21.084 -2.748 1.00 7.57 210 THR A O 1
ATOM 1563 N N . PHE A 1 211 ? -48.936 -20.882 -0.534 1.00 6.57 211 PHE A N 1
ATOM 1564 C CA . PHE A 1 211 ? -47.973 -19.791 -0.356 1.00 6.52 211 PHE A CA 1
ATOM 1565 C C . PHE A 1 211 ? -46.566 -20.286 -0.549 1.00 6.34 211 PHE A C 1
ATOM 1566 O O . PHE A 1 211 ? -45.762 -19.677 -1.260 1.00 6.76 211 PHE A O 1
ATOM 1574 N N . HIS A 1 212 ? -46.257 -21.427 0.111 1.00 7.24 212 HIS A N 1
ATOM 1575 C CA . HIS A 1 212 ? -44.940 -22.060 0.007 1.00 7.38 212 HIS A CA 1
ATOM 1576 C C . HIS A 1 212 ? -45.143 -23.492 -0.409 1.00 6.83 212 HIS A C 1
ATOM 1577 O O . HIS A 1 212 ? -45.575 -24.292 0.439 1.00 9.08 212 HIS A O 1
ATOM 1584 N N . ASN A 1 213 ? -44.919 -23.827 -1.669 1.00 6.93 213 ASN A N 1
ATOM 1585 C CA . ASN A 1 213 ? -45.455 -25.094 -2.192 1.00 7.55 213 ASN A CA 1
ATOM 1586 C C . ASN A 1 213 ? -44.543 -26.273 -2.000 1.00 7.19 213 ASN A C 1
ATOM 1587 O O . ASN A 1 213 ? -44.965 -27.396 -2.421 1.00 8.24 213 ASN A O 1
ATOM 1592 N N . GLY A 1 214 ? -43.367 -26.107 -1.453 1.00 6.86 214 GLY A N 1
ATOM 1593 C CA . GLY A 1 214 ? -42.399 -27.163 -1.247 1.00 8.51 214 GLY A CA 1
ATOM 1594 C C . GLY A 1 214 ? -41.190 -27.043 -2.106 1.00 7.59 214 GLY A C 1
ATOM 1595 O O . GLY A 1 214 ? -40.093 -27.518 -1.728 1.00 8.25 214 GLY A O 1
ATOM 1596 N N . LEU A 1 215 ? -41.257 -26.337 -3.248 1.00 7.76 215 LEU A N 1
ATOM 1597 C CA . LEU A 1 215 ? -40.042 -26.037 -3.995 1.00 7.50 215 LEU A CA 1
ATOM 1598 C C . LEU A 1 215 ? -39.225 -25.009 -3.169 1.00 7.39 215 LEU A C 1
ATOM 1599 O O . LEU A 1 215 ? -39.814 -24.005 -2.695 1.00 7.98 215 LEU A O 1
ATOM 1604 N N . VAL A 1 216 ? -37.937 -25.221 -3.065 1.00 7.61 216 VAL A N 1
ATOM 1605 C CA . VAL A 1 216 ? -36.998 -24.315 -2.378 1.00 8.36 216 VAL A CA 1
ATOM 1606 C C . VAL A 1 216 ? -36.136 -23.610 -3.401 1.00 7.33 216 VAL A C 1
ATOM 1607 O O . VAL A 1 216 ? -35.614 -24.295 -4.293 1.00 8.72 216 VAL A O 1
ATOM 1611 N N . VAL A 1 217 ? -35.973 -22.292 -3.266 1.00 8.07 217 VAL A N 1
ATOM 1612 C CA . VAL A 1 217 ? -35.065 -21.558 -4.136 1.00 8.43 217 VAL A CA 1
ATOM 1613 C C . VAL A 1 217 ? -33.948 -21.009 -3.235 1.00 8.44 217 VAL A C 1
ATOM 1614 O O . VAL A 1 217 ? -34.167 -20.117 -2.410 1.00 8.76 217 VAL A O 1
ATOM 1618 N N . LEU A 1 218 ? -32.743 -21.583 -3.342 1.00 8.29 218 LEU A N 1
ATOM 1619 C CA . LEU A 1 218 ? -31.621 -21.113 -2.519 1.00 8.73 218 LEU A CA 1
ATOM 1620 C C . LEU A 1 218 ? -31.016 -19.875 -3.095 1.00 8.82 218 LEU A C 1
ATOM 1621 O O . LEU A 1 218 ? -30.926 -19.682 -4.327 1.00 9.31 218 LEU A O 1
ATOM 1626 N N . HIS A 1 219 ? -30.565 -18.990 -2.218 1.00 8.47 219 HIS A N 1
ATOM 1627 C CA . HIS A 1 219 ? -29.963 -17.732 -2.641 1.00 8.86 219 HIS A CA 1
ATOM 1628 C C . HIS A 1 219 ? -28.435 -17.738 -2.654 1.00 10.01 219 HIS A C 1
ATOM 1629 O O . HIS A 1 219 ? -27.809 -16.767 -3.048 1.00 10.51 219 HIS A O 1
ATOM 1636 N N . TYR A 1 220 ? -27.858 -18.850 -2.193 1.00 10.03 220 TYR A N 1
ATOM 1637 C CA . TYR A 1 220 ? -26.388 -19.040 -2.180 1.00 10.73 220 TYR A CA 1
ATOM 1638 C C . TYR A 1 220 ? -26.052 -20.124 -3.204 1.00 11.71 220 TYR A C 1
ATOM 1639 O O . TYR A 1 220 ? -26.952 -20.795 -3.707 1.00 10.88 220 TYR A O 1
ATOM 1648 N N . ASP A 1 221 ? -24.772 -20.320 -3.407 1.00 11.29 221 ASP A N 1
ATOM 1649 C CA . ASP A 1 221 ? -24.352 -21.195 -4.469 1.00 12.31 221 ASP A CA 1
ATOM 1650 C C . ASP A 1 221 ? -24.340 -22.684 -3.967 1.00 12.89 221 ASP A C 1
ATOM 1651 O O . ASP A 1 221 ? -23.612 -23.006 -2.952 1.00 14.31 221 ASP A O 1
ATOM 1656 N N . GLN A 1 222 ? -25.141 -23.538 -4.559 1.00 10.93 222 GLN A N 1
ATOM 1657 C CA . GLN A 1 222 ? -25.150 -24.989 -4.231 1.00 10.74 222 GLN A CA 1
ATOM 1658 C C . GLN A 1 222 ? -25.513 -25.724 -5.470 1.00 9.68 222 GLN A C 1
ATOM 1659 O O . GLN A 1 222 ? -26.657 -26.009 -5.789 1.00 10.31 222 GLN A O 1
ATOM 1665 N N . PRO A 1 223 ? -24.458 -26.061 -6.314 1.00 10.97 223 PRO A N 1
ATOM 1666 C CA . PRO A 1 223 ? -24.678 -26.649 -7.614 1.00 12.36 223 PRO A CA 1
ATOM 1667 C C . PRO A 1 223 ? -25.129 -28.111 -7.547 1.00 11.13 223 PRO A C 1
ATOM 1668 O O . PRO A 1 223 ? -25.505 -28.687 -8.602 1.00 11.84 223 PRO A O 1
ATOM 1672 N N . ALA A 1 224 ? -25.190 -28.749 -6.364 1.00 11.18 224 ALA A N 1
ATOM 1673 C CA . ALA A 1 224 ? -25.694 -30.092 -6.280 1.00 11.20 224 ALA A CA 1
ATOM 1674 C C . ALA A 1 224 ? -27.166 -30.199 -6.446 1.00 11.59 224 ALA A C 1
ATOM 1675 O O . ALA A 1 224 ? -27.714 -31.303 -6.645 1.00 13.89 224 ALA A O 1
ATOM 1677 N N . VAL A 1 225 ? -27.901 -29.096 -6.303 1.00 11.71 225 VAL A N 1
ATOM 1678 C CA . VAL A 1 225 ? -29.368 -29.185 -6.585 1.00 11.07 225 VAL A CA 1
ATOM 1679 C C . VAL A 1 225 ? -29.630 -29.473 -8.051 1.00 10.74 225 VAL A C 1
ATOM 1680 O O . VAL A 1 225 ? -29.155 -28.745 -8.946 1.00 11.85 225 VAL A O 1
ATOM 1684 N N . GLU A 1 226 ? -30.405 -30.507 -8.362 1.00 11.41 226 GLU A N 1
ATOM 1685 C CA . GLU A 1 226 ? -30.569 -30.922 -9.750 1.00 11.50 226 GLU A CA 1
ATOM 1686 C C . GLU A 1 226 ? -31.762 -30.297 -10.473 1.00 12.11 226 GLU A C 1
ATOM 1687 O O . GLU A 1 226 ? -31.931 -30.392 -11.668 1.00 11.76 226 GLU A O 1
ATOM 1693 N N . THR A 1 227 ? -32.643 -29.589 -9.686 1.00 10.82 227 THR A N 1
ATOM 1694 C CA . THR A 1 227 ? -33.895 -29.051 -10.277 1.00 11.04 227 THR A CA 1
ATOM 1695 C C . THR A 1 227 ? -33.643 -28.142 -11.441 1.00 9.88 227 THR A C 1
ATOM 1696 O O . THR A 1 227 ? -32.794 -27.210 -11.374 1.00 10.04 227 THR A O 1
ATOM 1700 N N . ILE A 1 228 ? -34.424 -28.316 -12.481 1.00 9.61 228 ILE A N 1
ATOM 1701 C CA . ILE A 1 228 ? -34.338 -27.401 -13.619 1.00 11.20 228 ILE A CA 1
ATOM 1702 C C . ILE A 1 228 ? -35.580 -26.498 -13.726 1.00 10.00 228 ILE A C 1
ATOM 1703 O O . ILE A 1 228 ? -36.696 -26.905 -13.274 1.00 11.94 228 ILE A O 1
ATOM 1708 N N . MET A 1 229 ? -35.399 -25.326 -14.248 1.00 10.08 229 MET A N 1
ATOM 1709 C CA . MET A 1 229 ? -36.521 -24.422 -14.523 1.00 10.37 229 MET A CA 1
ATOM 1710 C C . MET A 1 229 ? -37.285 -24.930 -15.711 1.00 10.52 229 MET A C 1
ATOM 1711 O O . MET A 1 229 ? -36.624 -25.289 -16.764 1.00 11.90 229 MET A O 1
ATOM 1716 N N . GLN A 1 230 ? -38.583 -24.981 -15.696 1.00 10.96 230 GLN A N 1
ATOM 1717 C CA . GLN A 1 230 ? -39.429 -25.483 -16.837 1.00 11.64 230 GLN A CA 1
ATOM 1718 C C . GLN A 1 230 ? -40.553 -24.523 -17.034 1.00 11.30 230 GLN A C 1
ATOM 1719 O O . GLN A 1 230 ? -41.064 -23.904 -16.038 1.00 10.66 230 GLN A O 1
ATOM 1725 N N . PRO A 1 231 ? -41.119 -24.398 -18.237 1.00 9.50 231 PRO A N 1
ATOM 1726 C CA . PRO A 1 231 ? -42.185 -23.523 -18.453 1.00 9.69 231 PRO A CA 1
ATOM 1727 C C . PRO A 1 231 ? -43.377 -23.788 -17.553 1.00 9.72 231 PRO A C 1
ATOM 1728 O O . PRO A 1 231 ? -43.783 -24.938 -17.360 1.00 9.98 231 PRO A O 1
ATOM 1732 N N . GLY A 1 232 ? -43.908 -22.705 -16.979 1.00 8.95 232 GLY A N 1
ATOM 1733 C CA . GLY A 1 232 ? -45.057 -22.833 -16.076 1.00 9.66 232 GLY A CA 1
ATOM 1734 C C . GLY A 1 232 ? -44.672 -22.913 -14.613 1.00 8.38 232 GLY A C 1
ATOM 1735 O O . GLY A 1 232 ? -45.573 -22.786 -13.755 1.00 8.41 232 GLY A O 1
ATOM 1736 N N . MET A 1 233 ? -43.428 -23.125 -14.264 1.00 8.02 233 MET A N 1
ATOM 1737 C CA . MET A 1 233 ? -43.019 -23.053 -12.839 1.00 7.72 233 MET A CA 1
ATOM 1738 C C . MET A 1 233 ? -43.099 -21.613 -12.410 1.00 7.29 233 MET A C 1
ATOM 1739 O O . MET A 1 233 ? -42.733 -20.673 -13.083 1.00 8.39 233 MET A O 1
ATOM 1744 N N . THR A 1 234 ? -43.568 -21.488 -11.139 1.00 7.73 234 THR A N 1
ATOM 1745 C CA . THR A 1 234 ? -43.733 -20.201 -10.486 1.00 8.67 234 THR A CA 1
ATOM 1746 C C . THR A 1 234 ? -43.027 -20.209 -9.161 1.00 7.86 234 THR A C 1
ATOM 1747 O O . THR A 1 234 ? -43.260 -21.109 -8.321 1.00 8.66 234 THR A O 1
ATOM 1751 N N . PHE A 1 235 ? -42.184 -19.221 -8.858 1.00 7.26 235 PHE A N 1
ATOM 1752 C CA . PHE A 1 235 ? -41.448 -19.236 -7.595 1.00 7.13 235 PHE A CA 1
ATOM 1753 C C . PHE A 1 235 ? -40.988 -17.802 -7.304 1.00 6.69 235 PHE A C 1
ATOM 1754 O O . PHE A 1 235 ? -40.987 -16.945 -8.195 1.00 7.35 235 PHE A O 1
ATOM 1762 N N . THR A 1 236 ? -40.513 -17.603 -6.063 1.00 6.64 236 THR A N 1
ATOM 1763 C CA . THR A 1 236 ? -39.958 -16.302 -5.666 1.00 6.02 236 THR A CA 1
ATOM 1764 C C . THR A 1 236 ? -38.441 -16.395 -5.685 1.00 7.57 236 THR A C 1
ATOM 1765 O O . THR A 1 236 ? -37.818 -17.461 -5.475 1.00 8.16 236 THR A O 1
ATOM 1769 N N . ILE A 1 237 ? -37.866 -15.229 -5.904 1.00 7.29 237 ILE A N 1
ATOM 1770 C CA . ILE A 1 237 ? -36.458 -14.952 -5.622 1.00 7.46 237 ILE A CA 1
ATOM 1771 C C . ILE A 1 237 ? -36.479 -13.831 -4.634 1.00 6.76 237 ILE A C 1
ATOM 1772 O O . ILE A 1 237 ? -37.080 -12.769 -4.912 1.00 8.49 237 ILE A O 1
ATOM 1777 N N . GLU A 1 238 ? -35.887 -14.025 -3.464 1.00 6.81 238 GLU A N 1
ATOM 1778 C CA . GLU A 1 238 ? -36.063 -13.071 -2.346 1.00 7.84 238 GLU A CA 1
ATOM 1779 C C . GLU A 1 238 ? -34.807 -12.935 -1.437 1.00 7.31 238 GLU A C 1
ATOM 1780 O O . GLU A 1 238 ? -34.862 -13.070 -0.239 1.00 7.69 238 GLU A O 1
ATOM 1786 N N . PRO A 1 239 ? -33.630 -12.721 -2.065 1.00 7.90 239 PRO A N 1
ATOM 1787 C CA . PRO A 1 239 ? -32.429 -12.758 -1.264 1.00 8.34 239 PRO A CA 1
ATOM 1788 C C . PRO A 1 239 ? -32.314 -11.663 -0.157 1.00 7.98 239 PRO A C 1
ATOM 1789 O O . PRO A 1 239 ? -32.657 -10.497 -0.435 1.00 8.76 239 PRO A O 1
ATOM 1793 N N . MET A 1 240 ? -31.901 -12.132 0.978 1.00 8.46 240 MET A N 1
ATOM 1794 C CA . MET A 1 240 ? -31.497 -11.308 2.128 1.00 9.09 240 MET A CA 1
ATOM 1795 C C . MET A 1 240 ? -30.007 -11.232 2.156 1.00 9.60 240 MET A C 1
ATOM 1796 O O . MET A 1 240 ? -29.312 -12.309 2.138 1.00 10.38 240 MET A O 1
ATOM 1801 N N . ILE A 1 241 ? -29.426 -10.038 2.145 1.00 10.17 241 ILE A N 1
ATOM 1802 C CA . ILE A 1 241 ? -27.956 -9.867 2.069 1.00 11.02 241 ILE A CA 1
ATOM 1803 C C . ILE A 1 241 ? -27.549 -9.017 3.247 1.00 10.78 241 ILE A C 1
ATOM 1804 O O . ILE A 1 241 ? -28.052 -7.897 3.509 1.00 10.57 241 ILE A O 1
ATOM 1809 N N . ASN A 1 242 ? -26.524 -9.539 3.928 1.00 11.88 242 ASN A N 1
ATOM 1810 C CA . ASN A 1 242 ? -26.042 -8.961 5.202 1.00 11.28 242 ASN A CA 1
ATOM 1811 C C . ASN A 1 242 ? -24.720 -8.251 5.044 1.00 13.15 242 ASN A C 1
ATOM 1812 O O . ASN A 1 242 ? -23.765 -8.733 4.379 1.00 13.29 242 ASN A O 1
ATOM 1817 N N . LEU A 1 243 ? -24.570 -7.065 5.667 1.00 12.63 243 LEU A N 1
ATOM 1818 C CA . LEU A 1 243 ? -23.214 -6.445 5.820 1.00 13.35 243 LEU A CA 1
ATOM 1819 C C . LEU A 1 243 ? -22.422 -7.203 6.820 1.00 12.38 243 LEU A C 1
ATOM 1820 O O . LEU A 1 243 ? -21.139 -7.194 6.666 1.00 16.04 243 LEU A O 1
ATOM 1825 N N . GLY A 1 244 ? -22.985 -7.739 7.827 1.00 12.53 244 GLY A N 1
ATOM 1826 C CA . GLY A 1 244 ? -22.269 -8.449 8.885 1.00 14.70 244 GLY A CA 1
ATOM 1827 C C . GLY A 1 244 ? -22.311 -9.971 8.798 1.00 15.31 244 GLY A C 1
ATOM 1828 O O . GLY A 1 244 ? -22.627 -10.525 7.686 1.00 16.35 244 GLY A O 1
ATOM 1829 N N . ALA A 1 245 ? -22.208 -10.638 9.899 1.00 14.82 245 ALA A N 1
ATOM 1830 C CA . ALA A 1 245 ? -22.159 -12.119 9.912 1.00 14.93 245 ALA A CA 1
ATOM 1831 C C . ALA A 1 245 ? -23.565 -12.648 9.715 1.00 16.35 245 ALA A C 1
ATOM 1832 O O . ALA A 1 245 ? -24.600 -11.928 9.934 1.00 15.63 245 ALA A O 1
ATOM 1834 N N . LEU A 1 246 ? -23.703 -13.924 9.387 1.00 14.85 246 LEU A N 1
ATOM 1835 C CA . LEU A 1 246 ? -25.017 -14.548 9.227 1.00 15.15 246 LEU A CA 1
ATOM 1836 C C . LEU A 1 246 ? -25.712 -14.904 10.497 1.00 15.66 246 LEU A C 1
ATOM 1837 O O . LEU A 1 246 ? -26.913 -15.154 10.560 1.00 16.30 246 LEU A O 1
ATOM 1842 N N . ASP A 1 247 ? -25.027 -14.899 11.650 1.00 14.20 247 ASP A N 1
ATOM 1843 C CA . ASP A 1 247 ? -25.627 -15.317 12.896 1.00 15.40 247 ASP A CA 1
ATOM 1844 C C . ASP A 1 247 ? -26.849 -14.450 13.227 1.00 14.10 247 ASP A C 1
ATOM 1845 O O . ASP A 1 247 ? -26.737 -13.193 13.081 1.00 15.00 247 ASP A O 1
ATOM 1850 N N . TYR A 1 248 ? -27.882 -15.053 13.677 1.00 13.49 248 TYR A N 1
ATOM 1851 C CA . TYR A 1 248 ? -29.168 -14.329 13.906 1.00 12.86 248 TYR A CA 1
ATOM 1852 C C . TYR A 1 248 ? -29.893 -14.785 15.100 1.00 14.80 248 TYR A C 1
ATOM 1853 O O . TYR A 1 248 ? -29.545 -15.935 15.650 1.00 16.13 248 TYR A O 1
ATOM 1862 N N . GLU A 1 249 ? -30.846 -14.019 15.599 1.00 14.37 249 GLU A N 1
ATOM 1863 C CA . GLU A 1 249 ? -31.660 -14.298 16.770 1.00 15.63 249 GLU A CA 1
ATOM 1864 C C . GLU A 1 249 ? -33.111 -14.110 16.393 1.00 13.76 249 GLU A C 1
ATOM 1865 O O . GLU A 1 249 ? -33.356 -13.282 15.437 1.00 15.79 249 GLU A O 1
ATOM 1871 N N . ILE A 1 250 ? -34.041 -14.672 17.060 1.00 14.44 250 ILE A N 1
ATOM 1872 C CA . ILE A 1 250 ? -35.430 -14.393 16.837 1.00 15.01 250 ILE A CA 1
ATOM 1873 C C . ILE A 1 250 ? -36.013 -13.772 18.080 1.00 16.02 250 ILE A C 1
ATOM 1874 O O . ILE A 1 250 ? -35.809 -14.351 19.228 1.00 17.00 250 ILE A O 1
ATOM 1879 N N . TRP A 1 251 ? -36.791 -12.745 17.943 1.00 13.91 251 TRP A N 1
ATOM 1880 C CA . TRP A 1 251 ? -37.412 -12.086 19.100 1.00 13.16 251 TRP A CA 1
ATOM 1881 C C . TRP A 1 251 ? -38.446 -12.960 19.708 1.00 15.20 251 TRP A C 1
ATOM 1882 O O . TRP A 1 251 ? -38.923 -13.964 19.169 1.00 16.40 251 TRP A O 1
ATOM 1893 N N . ASP A 1 252 ? -38.899 -12.572 20.925 1.00 16.43 252 ASP A N 1
ATOM 1894 C CA . ASP A 1 252 ? -39.855 -13.378 21.655 1.00 18.74 252 ASP A CA 1
ATOM 1895 C C . ASP A 1 252 ? -41.202 -13.429 21.001 1.00 16.80 252 ASP A C 1
ATOM 1896 O O . ASP A 1 252 ? -41.994 -14.294 21.281 1.00 17.60 252 ASP A O 1
ATOM 1901 N N . ASP A 1 253 ? -41.482 -12.493 20.064 1.00 15.60 253 ASP A N 1
ATOM 1902 C CA . ASP A 1 253 ? -42.695 -12.591 19.246 1.00 15.81 253 ASP A CA 1
ATOM 1903 C C . ASP A 1 253 ? -42.723 -13.876 18.329 1.00 13.77 253 ASP A C 1
ATOM 1904 O O . ASP A 1 253 ? -43.811 -14.190 17.775 1.00 15.53 253 ASP A O 1
ATOM 1909 N N . GLY A 1 254 ? -41.592 -14.560 18.213 1.00 13.98 254 GLY A N 1
ATOM 1910 C CA . GLY A 1 254 ? -41.512 -15.785 17.451 1.00 15.39 254 GLY A CA 1
ATOM 1911 C C . GLY A 1 254 ? -41.315 -15.567 15.940 1.00 13.48 254 GLY A C 1
ATOM 1912 O O . GLY A 1 254 ? -41.166 -16.537 15.195 1.00 14.44 254 GLY A O 1
ATOM 1913 N N . TRP A 1 255 ? -41.312 -14.285 15.504 1.00 11.52 255 TRP A N 1
ATOM 1914 C CA . TRP A 1 255 ? -41.238 -13.939 14.052 1.00 10.11 255 TRP A CA 1
ATOM 1915 C C . TRP A 1 255 ? -40.045 -13.159 13.698 1.00 10.01 255 TRP A C 1
ATOM 1916 O O . TRP A 1 255 ? -39.324 -13.378 12.741 1.00 11.02 255 TRP A O 1
ATOM 1927 N N . THR A 1 256 ? -39.759 -12.032 14.471 1.00 10.67 256 THR A N 1
ATOM 1928 C CA . THR A 1 256 ? -38.794 -11.065 13.989 1.00 11.70 256 THR A CA 1
ATOM 1929 C C . THR A 1 256 ? -37.393 -11.644 13.982 1.00 11.38 256 THR A C 1
ATOM 1930 O O . THR A 1 256 ? -36.946 -12.069 15.128 1.00 12.45 256 THR A O 1
ATOM 1934 N N . VAL A 1 257 ? -36.656 -11.663 12.893 1.00 10.25 257 VAL A N 1
ATOM 1935 C CA . VAL A 1 257 ? -35.346 -12.250 12.847 1.00 10.90 257 VAL A CA 1
ATOM 1936 C C . VAL A 1 257 ? -34.369 -11.133 12.761 1.00 11.98 257 VAL A C 1
ATOM 1937 O O . VAL A 1 257 ? -34.434 -10.315 11.812 1.00 11.06 257 VAL A O 1
ATOM 1941 N N . VAL A 1 258 ? -33.412 -11.039 13.689 1.00 12.81 258 VAL A N 1
ATOM 1942 C CA . VAL A 1 258 ? -32.435 -9.942 13.705 1.00 12.59 258 VAL A CA 1
ATOM 1943 C C . VAL A 1 258 ? -31.001 -10.460 13.580 1.00 11.39 258 VAL A C 1
ATOM 1944 O O . VAL A 1 258 ? -30.678 -11.589 14.100 1.00 13.53 258 VAL A O 1
ATOM 1948 N N . THR A 1 259 ? -30.132 -9.737 12.938 1.00 11.45 259 THR A N 1
ATOM 1949 C CA . THR A 1 259 ? -28.704 -10.105 12.969 1.00 12.78 259 THR A C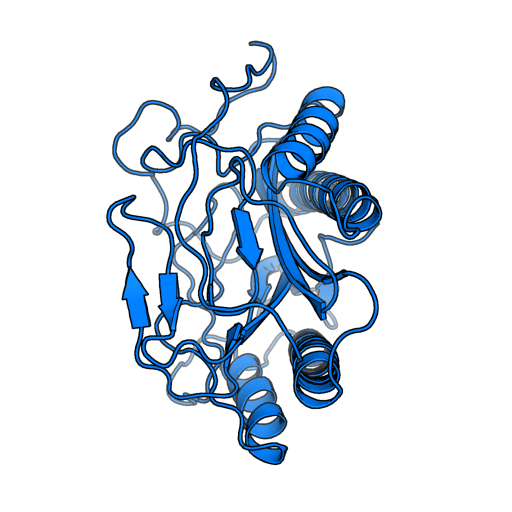A 1
ATOM 1950 C C . THR A 1 259 ? -28.169 -9.998 14.442 1.00 14.24 259 THR A C 1
ATOM 1951 O O . THR A 1 259 ? -28.503 -9.067 15.185 1.00 13.86 259 THR A O 1
ATOM 1955 N N . LYS A 1 260 ? -27.376 -10.998 14.824 1.00 15.09 260 LYS A N 1
ATOM 1956 C CA . LYS A 1 260 ? -26.814 -10.973 16.199 1.00 16.49 260 LYS A CA 1
ATOM 1957 C C . LYS A 1 260 ? -25.800 -9.796 16.363 1.00 16.99 260 LYS A C 1
ATOM 1958 O O . LYS A 1 260 ? -25.807 -9.150 17.463 1.00 17.15 260 LYS A O 1
ATOM 1964 N N . ASP A 1 261 ? -25.115 -9.414 15.335 1.00 13.85 261 ASP A N 1
ATOM 1965 C CA . ASP A 1 261 ? -24.161 -8.289 15.431 1.00 15.45 261 ASP A CA 1
ATOM 1966 C C . ASP A 1 261 ? -24.825 -6.923 15.171 1.00 13.55 261 ASP A C 1
ATOM 1967 O O . ASP A 1 261 ? -24.116 -5.904 15.234 1.00 16.57 261 ASP A O 1
ATOM 1972 N N . ARG A 1 262 ? -26.138 -6.940 14.853 1.00 13.10 262 ARG A N 1
ATOM 1973 C CA . ARG A 1 262 ? -26.939 -5.727 14.621 1.00 12.64 262 ARG A CA 1
ATOM 1974 C C . ARG A 1 262 ? -26.473 -4.956 13.421 1.00 12.54 262 ARG A C 1
ATOM 1975 O O . ARG A 1 262 ? -26.945 -3.820 13.232 1.00 14.34 262 ARG A O 1
ATOM 1983 N N . LYS A 1 263 ? -25.654 -5.487 12.554 1.00 12.76 263 LYS A N 1
ATOM 1984 C CA . LYS A 1 263 ? -25.357 -4.917 11.331 1.00 12.15 263 LYS A CA 1
ATOM 1985 C C . LYS A 1 263 ? -26.603 -5.063 10.315 1.00 11.65 263 LYS A C 1
ATOM 1986 O O . LYS A 1 263 ? -27.362 -5.990 10.468 1.00 11.39 263 LYS A O 1
ATOM 1992 N N . TRP A 1 264 ? -26.716 -4.086 9.411 1.00 10.96 264 TRP A N 1
ATOM 1993 C CA . TRP A 1 264 ? -28.019 -4.033 8.628 1.00 10.04 264 TRP A CA 1
ATOM 1994 C C . TRP A 1 264 ? -27.972 -5.026 7.495 1.00 10.09 264 TRP A C 1
ATOM 1995 O O . TRP A 1 264 ? -26.916 -5.573 7.094 1.00 12.24 264 TRP A O 1
ATOM 2006 N N . THR A 1 265 ? -29.151 -5.182 6.911 1.00 10.45 265 THR A N 1
ATOM 2007 C CA . THR A 1 265 ? -29.441 -6.313 5.928 1.00 9.31 265 THR A CA 1
ATOM 2008 C C . THR A 1 265 ? -30.524 -5.768 5.041 1.00 9.04 265 THR A C 1
ATOM 2009 O O . THR A 1 265 ? -31.400 -4.951 5.450 1.00 10.22 265 THR A O 1
ATOM 2013 N N . ALA A 1 266 ? -30.504 -6.193 3.776 1.00 9.33 266 ALA A N 1
ATOM 2014 C CA . ALA A 1 266 ? -31.468 -5.737 2.783 1.00 9.10 266 ALA A CA 1
ATOM 2015 C C . ALA A 1 266 ? -32.049 -6.893 2.009 1.00 8.72 266 ALA A C 1
ATOM 2016 O O . ALA A 1 266 ? -31.377 -7.952 1.837 1.00 9.37 266 ALA A O 1
ATOM 2018 N N . GLN A 1 267 ? -33.195 -6.706 1.417 1.00 8.48 267 GLN A N 1
ATOM 2019 C CA . GLN A 1 267 ? -33.926 -7.801 0.686 1.00 8.37 267 GLN A CA 1
ATOM 2020 C C . GLN A 1 267 ? -34.772 -7.191 -0.379 1.00 8.74 267 GLN A C 1
ATOM 2021 O O . GLN A 1 267 ? -35.359 -6.064 -0.276 1.00 8.65 267 GLN A O 1
ATOM 2027 N N . PHE A 1 268 ? -34.933 -7.897 -1.528 1.00 7.87 268 PHE A N 1
ATOM 2028 C CA . PHE A 1 268 ? -35.966 -7.622 -2.530 1.00 8.05 268 PHE A CA 1
ATOM 2029 C C . PHE A 1 268 ? -36.619 -8.932 -2.914 1.00 6.78 268 PHE A C 1
ATOM 2030 O O . PHE A 1 268 ? -35.939 -9.997 -2.799 1.00 8.64 268 PHE A O 1
ATOM 2038 N N . GLU A 1 269 ? -37.838 -8.925 -3.414 1.00 7.53 269 GLU A N 1
ATOM 2039 C CA . GLU A 1 269 ? -38.549 -10.195 -3.862 1.00 6.83 269 GLU A CA 1
ATOM 2040 C C . GLU A 1 269 ? -39.458 -9.911 -4.933 1.00 6.70 269 GLU A C 1
ATOM 2041 O O . GLU A 1 269 ? -40.254 -8.929 -4.928 1.00 7.43 269 GLU A O 1
ATOM 2047 N N . HIS A 1 270 ? -39.511 -10.865 -5.911 1.00 7.27 270 HIS A N 1
ATOM 2048 C CA . HIS A 1 270 ? -40.573 -10.938 -6.875 1.00 7.33 270 HIS A CA 1
ATOM 2049 C C . HIS A 1 270 ? -41.056 -12.367 -6.983 1.00 6.71 270 HIS A C 1
ATOM 2050 O O . HIS A 1 270 ? -40.339 -13.294 -6.629 1.00 7.81 270 HIS A O 1
ATOM 2057 N N . THR A 1 271 ? -42.293 -12.514 -7.430 1.00 7.00 271 THR A N 1
ATOM 2058 C CA . THR A 1 271 ? -42.832 -13.825 -7.908 1.00 6.83 271 THR A CA 1
ATOM 2059 C C . THR A 1 271 ? -42.641 -13.881 -9.455 1.00 7.81 271 THR A C 1
ATOM 2060 O O . THR A 1 271 ? -43.029 -12.938 -10.167 1.00 7.81 271 THR A O 1
ATOM 2064 N N . LEU A 1 272 ? -42.028 -14.988 -9.845 1.00 7.39 272 LEU A N 1
ATOM 2065 C CA . LEU A 1 272 ? -41.616 -15.184 -11.263 1.00 7.61 272 LEU A CA 1
ATOM 2066 C C . LEU A 1 272 ? -42.367 -16.325 -11.845 1.00 7.56 272 LEU A C 1
ATOM 2067 O O . LEU A 1 272 ? -42.633 -17.339 -11.190 1.00 8.69 272 LEU A O 1
ATOM 2072 N N . LEU A 1 273 ? -42.571 -16.223 -13.176 1.00 7.92 273 LEU A N 1
ATOM 2073 C CA . LEU A 1 273 ? -43.053 -17.325 -14.030 1.00 9.11 273 LEU A CA 1
ATOM 2074 C C . LEU A 1 273 ? -41.976 -17.665 -15.032 1.00 8.61 273 LEU A C 1
ATOM 2075 O O . LEU A 1 273 ? -41.472 -16.772 -15.734 1.00 9.42 273 LEU A O 1
ATOM 2080 N N . VAL A 1 274 ? -41.660 -18.937 -15.146 1.00 8.21 274 VAL A N 1
ATOM 2081 C CA . VAL A 1 274 ? -40.772 -19.380 -16.280 1.00 10.00 274 VAL A CA 1
ATOM 2082 C C . VAL A 1 274 ? -41.659 -19.503 -17.509 1.00 8.50 274 VAL A C 1
ATOM 2083 O O . VAL A 1 274 ? -42.673 -20.201 -17.506 1.00 9.89 274 VAL A O 1
ATOM 2087 N N . THR A 1 275 ? -41.249 -18.804 -18.568 1.00 10.44 275 THR A N 1
ATOM 2088 C CA . THR A 1 275 ? -42.053 -18.848 -19.814 1.00 11.14 275 THR A CA 1
ATOM 2089 C C . THR A 1 275 ? -41.314 -19.747 -20.799 1.00 11.83 275 THR A C 1
ATOM 2090 O O . THR A 1 275 ? -40.397 -20.465 -20.497 1.00 14.52 275 THR A O 1
ATOM 2094 N N . ASP A 1 276 ? -41.870 -19.813 -22.033 1.00 13.87 276 ASP A N 1
ATOM 2095 C CA . ASP A 1 276 ? -41.175 -20.642 -23.031 1.00 15.41 276 ASP A CA 1
ATOM 2096 C C . ASP A 1 276 ? -39.868 -20.109 -23.467 1.00 14.83 276 ASP A C 1
ATOM 2097 O O . ASP A 1 276 ? -39.063 -20.963 -23.964 1.00 18.51 276 ASP A O 1
ATOM 2102 N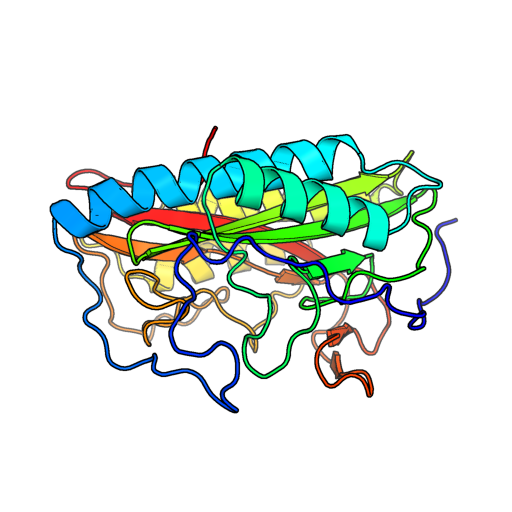 N . THR A 1 277 ? -39.565 -18.862 -23.233 1.00 15.48 277 THR A N 1
ATOM 2103 C CA . THR A 1 277 ? -38.349 -18.253 -23.751 1.00 18.34 277 THR A CA 1
ATOM 2104 C C . THR A 1 277 ? -37.504 -17.661 -22.610 1.00 17.45 277 THR A C 1
ATOM 2105 O O . THR A 1 277 ? -36.328 -17.337 -22.768 1.00 19.05 277 THR A O 1
ATOM 2109 N N . GLY A 1 278 ? -38.071 -17.475 -21.368 1.00 13.12 278 GLY A N 1
ATOM 2110 C CA . GLY A 1 278 ? -37.327 -16.718 -20.356 1.00 12.03 278 GLY A CA 1
ATOM 2111 C C . GLY A 1 278 ? -38.238 -16.613 -19.123 1.00 10.72 278 GLY A C 1
ATOM 2112 O O . GLY A 1 278 ? -38.628 -17.667 -18.577 1.00 9.56 278 GLY A O 1
ATOM 2113 N N . VAL A 1 279 ? -38.512 -15.373 -18.737 1.00 10.33 279 VAL A N 1
ATOM 2114 C CA . VAL A 1 279 ? -39.152 -15.142 -17.425 1.00 9.60 279 VAL A CA 1
ATOM 2115 C C . VAL A 1 279 ? -40.137 -14.094 -17.567 1.00 10.09 279 VAL A C 1
ATOM 2116 O O . VAL A 1 279 ? -40.005 -13.149 -18.450 1.00 11.52 279 VAL A O 1
ATOM 2120 N N . GLU A 1 280 ? -41.186 -14.099 -16.765 1.00 9.78 280 GLU A N 1
ATOM 2121 C CA . GLU A 1 280 ? -42.163 -13.025 -16.616 1.00 10.81 280 GLU A CA 1
ATOM 2122 C C . GLU A 1 280 ? -42.262 -12.684 -15.132 1.00 8.80 280 GLU A C 1
ATOM 2123 O O . GLU A 1 280 ? -42.487 -13.622 -14.302 1.00 10.61 280 GLU A O 1
ATOM 2129 N N . ILE A 1 281 ? -42.084 -11.466 -14.763 1.00 9.05 281 ILE A N 1
ATOM 2130 C CA . ILE A 1 281 ? -42.285 -11.015 -13.378 1.00 8.85 281 ILE A CA 1
ATOM 2131 C C . ILE A 1 281 ? -43.762 -10.856 -13.148 1.00 9.33 281 ILE A C 1
ATOM 2132 O O . ILE A 1 281 ? -44.414 -10.028 -13.832 1.00 11.05 281 ILE A O 1
ATOM 2137 N N . LEU A 1 282 ? -44.340 -11.611 -12.233 1.00 7.88 282 LEU A N 1
ATOM 2138 C CA . LEU A 1 282 ? -45.795 -11.496 -11.995 1.00 7.97 282 LEU A CA 1
ATOM 2139 C C . LEU A 1 282 ? -46.122 -10.393 -11.046 1.00 7.68 282 LEU A C 1
ATOM 2140 O O . LEU A 1 282 ? -47.269 -9.899 -11.014 1.00 10.44 282 LEU A O 1
ATOM 2145 N N . THR A 1 283 ? -45.181 -9.895 -10.250 1.00 8.48 283 THR A N 1
ATOM 2146 C CA . THR A 1 283 ? -45.400 -8.839 -9.213 1.00 8.67 283 THR A CA 1
ATOM 2147 C C . THR A 1 283 ? -44.848 -7.518 -9.704 1.00 9.04 283 THR A C 1
ATOM 2148 O O . THR A 1 283 ? -44.086 -6.818 -9.111 1.00 10.01 283 THR A O 1
ATOM 2152 N N . CYS A 1 284 ? -45.325 -7.095 -10.896 1.00 11.05 284 CYS A N 1
ATOM 2153 C CA . CYS A 1 284 ? -45.060 -5.744 -11.495 1.00 11.40 284 CYS A CA 1
ATOM 2154 C C . CYS A 1 284 ? -46.383 -5.013 -11.560 1.00 10.25 284 CYS A C 1
ATOM 2155 O O . CYS A 1 284 ? -47.419 -5.549 -11.683 1.00 12.00 284 CYS A O 1
ATOM 2158 N N . LEU A 1 285 ? -46.220 -3.696 -11.452 1.00 10.97 285 LEU A N 1
ATOM 2159 C CA . LEU A 1 285 ? -47.354 -2.753 -11.741 1.00 12.74 285 LEU A CA 1
ATOM 2160 C C . LEU A 1 285 ? -47.693 -2.736 -13.217 1.00 15.05 285 LEU A C 1
ATOM 2161 O O . LEU A 1 285 ? -48.865 -2.330 -13.518 1.00 14.15 285 LEU A O 1
#

Organism: Mycobacterium tuberculosis (strain ATCC 25618 / H37Rv) (NCBI:txid83332)

CATH classification: 3.90.230.10

Nearest PDB structures (foldseek):
  3iu7-assembly1_A  TM=1.003E+00  e=1.009E-53  Mycobacterium tuberculosis
  5ypj-assembly1_A  TM=1.001E+00  e=2.617E-52  Mycobacterium tuberculosis H37Ra
  5yoi-assembly1_A  TM=1.001E+00  e=4.167E-52  Mycobacterium tuberculosis H37Ra
  5yoh-assembly1_A  TM=1.001E+00  e=4.866E-52  Mycobacterium tuberculosis H37Ra
  5yxf-assembly1_A  TM=1.000E+00  e=1.056E-51  Mycobacterium tuberculosis H37Ra

B-factor: mean 12.85, std 5.65, range [5.88, 44.77]

Sequence (284 aa):
PSRTALSPGVLSPTRPVPNWIARPEYVGKPAAQEGSEPWVQTPEVIEKMRVAGRIAAGALAEAGKAVAPGVTTDELDRIAHEYLVDNGAYPSTLGYKGFPKSCCTSLNEVICHGIPDSTVITDGDIVNIDVTAYIGGVHGDTNATFPAGDVADEHRLLVDRTREATMRAINTVKPGRALSVIGRVIESYANRFGYNVVRDFTGHGIGTTFHNGLVVLHYDQPAVETIMQPGMTFTIEPMINLGALDYEIWDDGWTVVTKDRKWTAQFEHTLLVTDTGVEILTCL

GO terms:
  GO:0050897 cobalt ion binding (F, IDA)
  GO:0070006 metalloaminopeptidase activity (F, IDA)
  GO:0005506 iron ion binding (F, IDA)
  GO:0004239 initiator methionyl aminopeptidase activity (F, IDA)
  GO:0016485 protein processing (P, IDA)

Radius of gyration: 17.63 Å; Cα contacts (8 Å, |Δi|>4): 766; chains: 1; bounding box: 49×41×45 Å

Solvent-accessible surface area: 11766 Å² total; per-residue (Å²): 191,47,73,113,52,26,81,85,41,112,79,29,119,104,35,113,13,53,141,184,3,73,86,4,69,6,43,81,95,132,61,18,126,45,38,108,42,107,96,71,23,74,104,125,22,16,92,86,1,81,74,0,0,128,20,0,7,3,0,15,40,77,0,7,178,27,17,39,56,52,31,27,3,22,86,0,0,126,60,0,8,69,72,0,20,121,61,16,0,6,0,0,13,12,17,22,98,58,7,34,3,1,0,12,7,5,4,1,3,8,3,6,66,3,21,0,10,50,25,72,0,47,87,5,0,1,0,7,0,20,0,1,0,32,37,39,32,0,3,0,6,1,3,15,4,46,75,0,41,141,19,47,96,103,20,105,59,0,5,59,60,0,94,65,0,0,66,89,0,1,112,20,3,93,32,54,95,34,6,12,27,0,0,101,42,0,31,71,23,1,82,156,66,55,12,61,3,4,107,97,43,44,0,12,0,0,1,68,21,14,56,2,36,4,76,0,36,0,35,62,72,90,81,48,144,18,85,0,84,61,9,2,0,0,0,0,17,0,3,2,0,33,6,49,56,86,62,68,93,52,158,60,52,53,3,2,2,0,109,62,100,114,15,6,3,6,19,1,37,0,0,9,1,35,120,119,15,45,56,42,4,4,50,146

Foldseek 3Di:
DADDFDDDAAADPFDDAPPQQDAQPQAVHQAHDAAADDQFDDPVQVVVLLVQQQLQLVLQVQLLVPAAFFDFLNVSQVSSCVSQRVVSWQQNQPRHSNQHTRWAKAKFQWQTQHHTHRDTHHAQIKIKIKTWTQHPLWIWIWIAIHHYHDHDVVVVVQRVLQVVLQVVLQQVFAFPAALLVSQPSSAVSLVVVPKDKAFPDFKAWTTSHRHHNGTRGNHHDVPRRDTHHARGKIKGKIKIFPDDNDWDADPVRGTIGHPVSGTITITMFIWGHHNGGIDTSNDD